Protein AF-A0A6N7PNE2-F1 (afdb_monomer)

Nearest PDB structures (foldseek):
  6jcy-assembly1_F  TM=4.024E-01  e=6.265E-04  Mycobacterium tuberculosis H37Rv
  6in7-assembly1_B  TM=3.611E-01  e=4.671E-03  Pseudomonas aeruginosa PAO1
  4ons-assembly1_A  TM=1.764E-01  e=5.733E+00  Mus musculus

pLDDT: mean 84.72, std 13.23, range [42.88, 98.56]

InterPro domains:
  IPR013325 RNA polymerase sigma factor, region 2 [SSF88946] (22-104)

Radius of gyration: 33.91 Å; Cα contacts (8 Å, |Δi|>4): 165; chains: 1; bounding box: 64×36×83 Å

Mean predicted aligned error: 15.64 Å

Foldseek 3Di:
DAWDADPVGDFTFQQDDLVRLVVCLVVLLVLLVVLPDDNVCSVVLSVVLSVVLVVCNVVSNLGDHPVDGSVVSSSVSSSVSSNVSSVVVVVVVVVDPDPPDDVCVVVPDDDVVVVVVVVVLLVVCCVVPVLLSQLVVCVVVVDDLCRSQVVVVHDSVVSVVSPVVSVVSCVVVVNDDDDPDDPDDPPVRVVVVD

Organism: NCBI:txid889282

Solvent-accessible surface area (backbone atoms only — not comparable to full-atom values): 11178 Å² total; per-residue (Å²): 118,42,75,39,82,34,93,89,59,75,62,31,14,39,48,63,53,72,65,62,56,57,73,40,45,66,60,46,33,53,51,26,46,74,58,70,38,52,81,90,53,25,61,60,54,35,51,56,41,50,53,52,48,51,54,32,33,77,68,55,63,44,59,45,51,99,89,51,60,50,67,58,43,50,51,52,51,52,51,52,49,35,51,54,52,30,51,51,49,54,58,50,56,76,70,56,82,76,81,87,67,65,64,66,70,74,56,60,82,77,58,69,60,60,60,50,54,52,50,53,53,50,52,52,43,37,71,76,37,50,75,26,40,51,50,50,53,36,48,74,75,66,41,50,65,61,55,39,8,56,75,66,76,43,55,47,68,60,43,52,49,30,47,51,52,40,57,51,49,42,47,75,73,66,49,76,80,75,74,82,70,74,77,76,72,50,75,72,55,62,62,70,76,108

Secondary structure (DSSP, 8-state):
-EEE--TTSSS-EEE--HHHHHTTHHHHHHHHHHTT--GGGHHHHHHHHHHHHHHHHHTT--B--TTS-HHHHHHHHHHHHHHHHHHHHHHHHTT-----S-HHHHS----HHHHHHHHHHHHHHHHH-HHHHHHHHHHHTT--HHHHHHHTTS-HHHHHHHHHHHHHHHHHTTPPPPP-PPPPPPHHHHHHT-

Sequence (194 aa):
MMYRPHPDGGDPYVDVSAEEINARRAFIREAALRYGVRIGDAEDIVQDVMIAAYESARDCKIRGSARVPPEKTLEVFLRAVTWFRASNYRRRHRNRYEYTGDVDKLVGSIDPREAAEARDLLRAVARMRPKAANALLLALLGFTVVEAAKESGRNPSTHHRHVQELRRLLRTLGAEPAPKQAPRPGWKQRKRGR

Structure (mmCIF, N/CA/C/O backbone):
data_AF-A0A6N7PNE2-F1
#
_entry.id   AF-A0A6N7PNE2-F1
#
loop_
_atom_site.group_PDB
_atom_site.id
_atom_site.type_symbol
_atom_site.label_atom_id
_atom_site.label_alt_id
_atom_site.label_comp_id
_atom_site.label_asym_id
_atom_site.label_entity_id
_atom_site.label_seq_id
_atom_site.pdbx_PDB_ins_code
_atom_site.Cartn_x
_atom_site.Cartn_y
_atom_site.Cartn_z
_atom_site.occupancy
_atom_site.B_iso_or_equiv
_atom_site.auth_seq_id
_atom_site.auth_comp_id
_atom_site.auth_asym_id
_atom_site.auth_atom_id
_atom_site.pdbx_PDB_model_num
ATOM 1 N N . MET A 1 1 ? 9.958 3.045 -29.022 1.00 91.69 1 MET A N 1
ATOM 2 C CA . MET A 1 1 ? 10.876 3.271 -27.895 1.00 91.69 1 MET A CA 1
ATOM 3 C C . MET A 1 1 ? 12.224 3.721 -28.416 1.00 91.69 1 MET A C 1
ATOM 5 O O . MET A 1 1 ? 12.809 3.055 -29.265 1.00 91.69 1 MET A O 1
ATOM 9 N N . MET A 1 2 ? 12.721 4.845 -27.916 1.00 94.12 2 MET A N 1
ATOM 10 C CA . MET A 1 2 ? 14.016 5.407 -28.305 1.00 94.12 2 MET A CA 1
ATOM 11 C C . MET A 1 2 ? 14.592 6.246 -27.167 1.00 94.12 2 MET A C 1
ATOM 13 O O . MET A 1 2 ? 13.900 6.531 -26.194 1.00 94.12 2 MET A O 1
ATOM 17 N N . TYR A 1 3 ? 15.851 6.656 -27.282 1.00 95.81 3 TYR A N 1
ATOM 18 C CA . TYR A 1 3 ? 16.386 7.679 -26.391 1.00 95.81 3 TYR A CA 1
ATOM 19 C C . TYR A 1 3 ? 15.988 9.080 -26.853 1.00 95.81 3 TYR A C 1
ATOM 21 O O . TYR A 1 3 ? 16.017 9.377 -28.049 1.00 95.81 3 TYR A O 1
ATOM 29 N N . ARG A 1 4 ? 15.689 9.953 -25.891 1.00 93.75 4 ARG A N 1
ATOM 30 C CA . ARG A 1 4 ? 15.525 11.397 -26.083 1.00 93.75 4 ARG A CA 1
ATOM 31 C C . ARG A 1 4 ? 16.527 12.159 -25.207 1.00 93.75 4 ARG A C 1
ATOM 33 O O . ARG A 1 4 ? 16.847 11.695 -24.108 1.00 93.75 4 ARG A O 1
ATOM 40 N N . PRO A 1 5 ? 17.017 13.327 -25.657 1.00 93.19 5 PRO A N 1
ATOM 41 C CA . PRO A 1 5 ? 17.788 14.227 -24.803 1.00 93.19 5 PRO A CA 1
ATOM 42 C C . PRO A 1 5 ? 16.981 14.626 -23.562 1.00 93.19 5 PRO A C 1
ATOM 44 O O . PRO A 1 5 ? 15.796 14.933 -23.677 1.00 93.19 5 PRO A O 1
ATOM 47 N N . HIS A 1 6 ? 17.610 14.626 -22.387 1.00 92.56 6 HIS A N 1
ATOM 48 C CA . HIS A 1 6 ? 16.956 15.039 -21.145 1.00 92.56 6 HIS A CA 1
ATOM 49 C C . HIS A 1 6 ? 16.745 16.566 -21.121 1.00 92.56 6 HIS A C 1
ATOM 51 O O . HIS A 1 6 ? 17.672 17.295 -21.483 1.00 92.56 6 HIS A O 1
ATOM 57 N N . PRO A 1 7 ? 15.570 17.067 -20.690 1.00 89.75 7 PRO A N 1
ATOM 58 C CA . PRO A 1 7 ? 15.247 18.500 -20.717 1.00 89.75 7 PRO A CA 1
ATOM 59 C C . PRO A 1 7 ? 16.198 19.359 -19.870 1.00 89.75 7 PRO A C 1
ATOM 61 O O . PRO A 1 7 ? 16.577 20.445 -20.292 1.00 89.75 7 PRO A O 1
ATOM 64 N N . ASP A 1 8 ? 16.649 18.840 -18.727 1.00 90.38 8 ASP A N 1
ATOM 65 C CA . ASP A 1 8 ? 17.584 19.541 -17.828 1.00 90.38 8 ASP A CA 1
ATOM 66 C C . ASP A 1 8 ? 19.073 19.334 -18.186 1.00 90.38 8 ASP A C 1
ATOM 68 O O . ASP A 1 8 ? 19.962 19.684 -17.410 1.00 90.38 8 ASP A O 1
ATOM 72 N N . GLY A 1 9 ? 19.367 18.712 -19.333 1.00 84.81 9 GLY A N 1
ATOM 73 C CA . GLY A 1 9 ? 20.701 18.200 -19.651 1.00 84.81 9 GLY A CA 1
ATOM 74 C C . GLY A 1 9 ? 21.055 16.913 -18.887 1.00 84.81 9 GLY A C 1
ATOM 75 O O . GLY A 1 9 ? 20.329 16.463 -17.999 1.00 84.81 9 GLY A O 1
ATOM 76 N N . GLY A 1 10 ? 22.171 16.282 -19.266 1.00 87.31 10 GLY A N 1
ATOM 77 C CA . GLY A 1 10 ? 22.633 15.009 -18.697 1.00 87.31 10 GLY A CA 1
ATOM 78 C C . GLY A 1 10 ? 22.293 13.780 -19.547 1.00 87.31 10 GLY A C 1
ATOM 79 O O . GLY A 1 10 ? 22.122 13.877 -20.763 1.00 87.31 10 GLY A O 1
ATOM 80 N N . ASP A 1 11 ? 22.248 12.616 -18.896 1.00 91.44 11 ASP A N 1
ATOM 81 C CA . ASP A 1 11 ? 22.002 11.325 -19.547 1.00 91.44 11 ASP A CA 1
ATOM 82 C C . ASP A 1 11 ? 20.633 11.282 -20.249 1.00 91.44 11 ASP A C 1
ATOM 84 O O . ASP A 1 11 ? 19.640 11.733 -19.668 1.00 91.44 11 ASP A O 1
ATOM 88 N N . PRO A 1 12 ? 20.538 10.718 -21.470 1.00 94.00 12 PRO A N 1
ATOM 89 C CA . PRO A 1 12 ? 19.273 10.623 -22.184 1.00 94.00 12 PRO A CA 1
ATOM 90 C C . PRO A 1 12 ? 18.275 9.738 -21.433 1.00 94.00 12 PRO A C 1
ATOM 92 O O . PRO A 1 12 ? 18.648 8.794 -20.728 1.00 94.00 12 PRO A O 1
ATOM 95 N N . TYR A 1 13 ? 16.988 10.000 -21.636 1.00 95.06 13 TYR A N 1
ATOM 96 C CA . TYR A 1 13 ? 15.917 9.179 -21.079 1.00 95.06 13 TYR A CA 1
ATOM 97 C C . TYR A 1 13 ? 15.279 8.297 -22.148 1.00 95.06 13 TYR A C 1
ATOM 99 O O . TYR A 1 13 ? 15.310 8.604 -23.343 1.00 95.06 13 TYR A O 1
ATOM 107 N N . VAL A 1 14 ? 14.715 7.178 -21.707 1.00 96.19 14 VAL A N 1
ATOM 108 C CA . VAL A 1 14 ? 13.937 6.279 -22.556 1.00 96.19 14 VAL A CA 1
ATOM 109 C C . VAL A 1 14 ? 12.543 6.873 -22.764 1.00 96.19 14 VAL A C 1
ATOM 111 O O . VAL A 1 14 ? 11.751 6.944 -21.827 1.00 96.19 14 VAL A O 1
ATOM 114 N N . ASP A 1 15 ? 12.248 7.267 -24.000 1.00 95.31 15 ASP A N 1
ATOM 115 C CA . ASP A 1 15 ? 10.910 7.629 -24.470 1.00 95.31 15 ASP A CA 1
ATOM 116 C C . ASP A 1 15 ? 10.169 6.343 -24.848 1.00 95.31 15 ASP A C 1
ATOM 118 O O . ASP A 1 15 ? 10.553 5.640 -25.795 1.00 95.31 15 ASP A O 1
ATOM 122 N N . VAL A 1 16 ? 9.177 5.993 -24.032 1.00 96.38 16 VAL A N 1
ATOM 123 C CA . VAL A 1 16 ? 8.442 4.726 -24.076 1.00 96.38 16 VAL A CA 1
A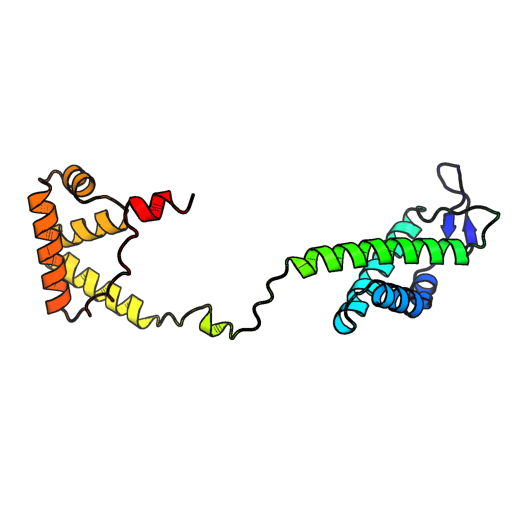TOM 124 C C . VAL A 1 16 ? 6.947 4.982 -23.910 1.00 96.38 16 VAL A C 1
ATOM 126 O O . VAL A 1 16 ? 6.534 5.734 -23.027 1.00 96.38 16 VAL A O 1
ATOM 129 N N . SER A 1 17 ? 6.131 4.337 -24.745 1.00 96.25 17 SER A N 1
ATOM 130 C CA . SER A 1 17 ? 4.671 4.447 -24.663 1.00 96.25 17 SER A CA 1
ATOM 131 C C . SER A 1 17 ? 4.057 3.508 -23.613 1.00 96.25 17 SER A C 1
ATOM 133 O O . SER A 1 17 ? 4.685 2.558 -23.134 1.00 96.25 17 SER A O 1
ATOM 135 N N . ALA A 1 18 ? 2.787 3.738 -23.272 1.00 94.81 18 ALA A N 1
ATOM 136 C CA . ALA A 1 18 ? 2.042 2.851 -22.380 1.00 94.81 18 ALA A CA 1
ATOM 137 C C . ALA A 1 18 ? 1.896 1.433 -22.967 1.00 94.81 18 ALA A C 1
ATOM 139 O O . ALA A 1 18 ? 2.011 0.447 -22.240 1.00 94.81 18 ALA A O 1
ATOM 140 N N . GLU A 1 19 ? 1.708 1.317 -24.282 1.00 97.00 19 GLU A N 1
ATOM 141 C CA . GLU A 1 19 ? 1.618 0.044 -25.004 1.00 97.00 19 GLU A CA 1
ATOM 142 C C . GLU A 1 19 ? 2.937 -0.727 -24.927 1.00 97.00 19 GLU A C 1
ATOM 144 O O . GLU A 1 19 ? 2.941 -1.938 -24.710 1.00 97.00 19 GLU A O 1
ATOM 149 N N . GLU A 1 20 ? 4.067 -0.028 -25.040 1.00 97.00 20 GLU A N 1
ATOM 150 C CA . GLU A 1 20 ? 5.392 -0.628 -24.912 1.00 97.00 20 GLU A CA 1
ATOM 151 C C . GLU A 1 20 ? 5.663 -1.106 -23.479 1.00 97.00 20 GLU A C 1
ATOM 153 O O . GLU A 1 20 ? 6.229 -2.184 -23.287 1.00 97.00 20 GLU A O 1
ATOM 158 N N . ILE A 1 21 ? 5.221 -0.371 -22.456 1.00 97.06 21 ILE A N 1
ATOM 159 C CA . ILE A 1 21 ? 5.273 -0.849 -21.065 1.00 97.06 21 ILE A CA 1
ATOM 160 C C . ILE A 1 21 ? 4.376 -2.085 -20.898 1.00 97.06 21 ILE A C 1
ATOM 162 O O . ILE A 1 21 ? 4.815 -3.097 -20.346 1.00 97.06 21 ILE A O 1
ATOM 166 N N . ASN A 1 22 ? 3.149 -2.046 -21.424 1.00 97.06 22 ASN A N 1
ATOM 167 C CA . ASN A 1 22 ? 2.192 -3.148 -21.332 1.00 97.06 22 ASN A CA 1
ATOM 168 C C . ASN A 1 22 ? 2.676 -4.416 -22.060 1.00 97.06 22 ASN A C 1
ATOM 170 O O . ASN A 1 22 ? 2.466 -5.525 -21.575 1.00 97.06 22 ASN A O 1
ATOM 174 N N . ALA A 1 23 ? 3.417 -4.286 -23.163 1.00 97.81 23 ALA A N 1
ATOM 175 C CA . ALA A 1 23 ? 4.045 -5.424 -23.842 1.00 97.81 23 ALA A CA 1
ATOM 176 C C . ALA A 1 23 ? 5.012 -6.212 -22.929 1.00 97.81 23 ALA A C 1
ATOM 178 O O . ALA A 1 23 ? 5.284 -7.387 -23.167 1.00 97.81 23 ALA A O 1
ATOM 179 N N . ARG A 1 24 ? 5.500 -5.595 -21.842 1.00 97.88 24 ARG A N 1
ATOM 180 C CA . ARG A 1 24 ? 6.410 -6.201 -20.853 1.00 97.88 24 ARG A CA 1
ATOM 181 C C . ARG A 1 24 ? 5.691 -6.731 -19.610 1.00 97.88 24 ARG A C 1
ATOM 183 O O . ARG A 1 24 ? 6.342 -7.164 -18.660 1.00 97.88 24 ARG A O 1
ATOM 190 N N . ARG A 1 25 ? 4.358 -6.794 -19.623 1.00 98.19 25 ARG A N 1
ATOM 191 C CA . ARG A 1 25 ? 3.530 -7.358 -18.544 1.00 98.19 25 ARG A CA 1
ATOM 192 C C . ARG A 1 25 ? 3.990 -8.752 -18.105 1.00 98.19 25 ARG A C 1
ATOM 194 O O . ARG A 1 25 ? 4.186 -8.989 -16.915 1.00 98.19 25 ARG A O 1
ATOM 201 N N . ALA A 1 26 ? 4.221 -9.659 -19.059 1.00 98.19 26 ALA A N 1
ATOM 202 C CA . ALA A 1 26 ? 4.676 -11.022 -18.769 1.00 98.19 26 ALA A CA 1
ATOM 203 C C . ALA A 1 26 ? 6.057 -11.046 -18.089 1.00 98.19 26 ALA A C 1
ATOM 205 O O . ALA A 1 26 ? 6.255 -11.784 -17.125 1.00 98.19 26 ALA A O 1
ATOM 206 N N . PHE A 1 27 ? 6.977 -10.183 -18.532 1.00 98.19 27 PHE A N 1
ATOM 207 C CA . PHE A 1 27 ? 8.304 -10.019 -17.933 1.00 98.19 27 PHE A CA 1
ATOM 208 C C . PHE A 1 27 ? 8.218 -9.534 -16.478 1.00 98.19 27 PHE A C 1
ATOM 210 O O . PHE A 1 27 ? 8.877 -10.089 -15.596 1.00 98.19 27 PHE A O 1
ATOM 217 N N . ILE A 1 28 ? 7.371 -8.533 -16.207 1.00 98.50 28 ILE A N 1
ATOM 218 C CA . ILE A 1 28 ? 7.140 -8.007 -14.853 1.00 98.50 28 ILE A CA 1
ATOM 2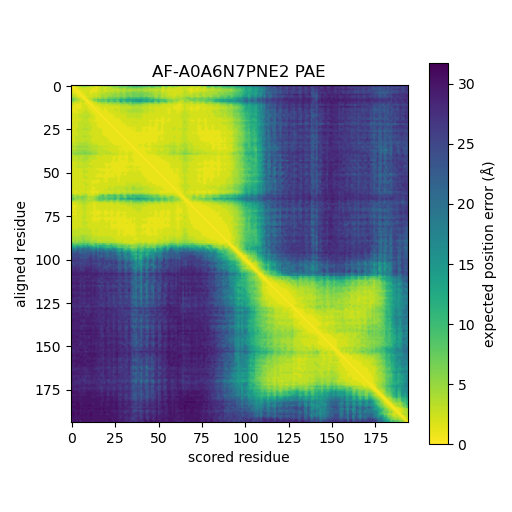19 C C . ILE A 1 28 ? 6.549 -9.099 -13.957 1.00 98.50 28 ILE A C 1
ATOM 221 O O . ILE A 1 28 ? 7.033 -9.324 -12.847 1.00 98.50 28 ILE A O 1
ATOM 225 N N . ARG A 1 29 ? 5.539 -9.820 -14.456 1.00 98.44 29 ARG A N 1
ATOM 226 C CA . ARG A 1 29 ? 4.876 -10.908 -13.732 1.00 98.44 29 ARG A CA 1
ATOM 227 C C . ARG A 1 29 ? 5.861 -12.007 -13.349 1.00 98.44 29 ARG A C 1
ATOM 229 O O . ARG A 1 29 ? 5.901 -12.433 -12.198 1.00 98.44 29 ARG A O 1
ATOM 236 N N . GLU A 1 30 ? 6.681 -12.450 -14.296 1.00 98.38 30 GLU A N 1
ATOM 237 C CA . GLU A 1 30 ? 7.691 -13.479 -14.053 1.00 98.38 30 GLU A CA 1
ATOM 238 C C . GLU A 1 30 ? 8.737 -13.015 -13.026 1.00 98.38 30 GLU A C 1
ATOM 240 O O . GLU A 1 30 ? 9.150 -13.788 -12.160 1.00 98.38 30 GLU A O 1
ATOM 245 N N . ALA A 1 31 ? 9.153 -11.746 -13.082 1.00 98.25 31 ALA A N 1
ATOM 246 C CA . ALA A 1 31 ? 10.050 -11.168 -12.087 1.00 98.25 31 ALA A CA 1
ATOM 247 C C . ALA A 1 31 ? 9.400 -11.112 -10.691 1.00 98.25 31 ALA A C 1
ATOM 249 O O . ALA A 1 31 ? 10.033 -11.498 -9.710 1.00 98.25 31 ALA A O 1
ATOM 250 N N . ALA A 1 32 ? 8.132 -10.705 -10.590 1.00 97.94 32 ALA A N 1
ATOM 251 C CA . ALA A 1 32 ? 7.393 -10.661 -9.328 1.00 97.94 32 ALA A CA 1
ATOM 252 C C . ALA A 1 32 ? 7.295 -12.048 -8.670 1.00 97.94 32 ALA A C 1
ATOM 254 O O . ALA A 1 32 ? 7.599 -12.192 -7.482 1.00 97.94 32 ALA A O 1
ATOM 255 N N . LEU A 1 33 ? 6.956 -13.078 -9.453 1.00 97.94 33 LEU A N 1
ATOM 256 C CA . LEU A 1 33 ? 6.917 -14.469 -8.988 1.00 97.94 33 LEU A CA 1
ATOM 257 C C . LEU A 1 33 ? 8.296 -14.943 -8.513 1.00 97.94 33 LEU A C 1
ATOM 259 O O . LEU A 1 33 ? 8.414 -15.503 -7.423 1.00 97.94 33 LEU A O 1
ATOM 263 N N . ARG A 1 34 ? 9.360 -14.649 -9.274 1.00 97.75 34 ARG A N 1
ATOM 264 C CA . ARG A 1 34 ? 10.746 -14.955 -8.872 1.00 97.75 34 ARG A CA 1
ATOM 265 C C . ARG A 1 34 ? 11.160 -14.253 -7.581 1.00 97.75 34 ARG A C 1
ATOM 267 O O . ARG A 1 34 ? 11.961 -14.787 -6.820 1.00 97.75 34 ARG A O 1
ATOM 274 N N . TYR A 1 35 ? 10.598 -13.082 -7.300 1.00 96.75 35 TYR A N 1
ATOM 275 C CA . TYR A 1 35 ? 10.803 -12.364 -6.045 1.00 96.75 35 TYR A CA 1
ATOM 276 C C . TYR A 1 35 ? 9.852 -12.809 -4.922 1.00 96.75 35 TYR A C 1
ATOM 278 O O . TYR A 1 35 ? 9.809 -12.169 -3.873 1.00 96.75 35 TYR A O 1
ATOM 286 N N . GLY A 1 36 ? 9.124 -13.915 -5.071 1.00 94.38 36 GLY A N 1
ATOM 287 C CA . GLY A 1 36 ? 8.339 -14.509 -3.986 1.00 94.38 36 GLY A CA 1
ATOM 288 C C . GLY A 1 36 ? 7.009 -13.808 -3.707 1.00 94.38 36 GLY A C 1
ATOM 289 O O . GLY A 1 36 ? 6.518 -13.858 -2.579 1.00 94.38 36 GLY A O 1
ATOM 290 N N . VAL A 1 37 ? 6.436 -13.136 -4.707 1.00 95.38 37 VAL A N 1
ATOM 291 C CA . VAL A 1 37 ? 5.026 -12.721 -4.685 1.00 95.38 37 VAL A CA 1
ATOM 292 C C . VAL A 1 37 ? 4.151 -13.954 -4.936 1.00 95.38 37 VAL A C 1
ATOM 294 O O . VAL A 1 37 ? 4.491 -14.794 -5.771 1.00 95.38 37 VAL A O 1
ATOM 297 N N . ARG A 1 38 ? 3.033 -14.092 -4.212 1.00 93.50 38 ARG A N 1
ATOM 298 C CA . ARG A 1 38 ? 2.082 -15.194 -4.435 1.00 93.50 38 ARG A CA 1
ATOM 299 C C . ARG A 1 38 ? 1.432 -15.070 -5.811 1.00 93.50 38 ARG A C 1
ATOM 301 O O . ARG A 1 38 ? 1.178 -13.968 -6.279 1.00 93.50 38 ARG A O 1
ATOM 308 N N . ILE A 1 39 ? 1.095 -16.205 -6.428 1.00 94.31 39 ILE A N 1
ATOM 309 C CA . ILE A 1 39 ? 0.492 -16.235 -7.773 1.00 94.31 39 ILE A CA 1
ATOM 310 C C . ILE A 1 39 ? -0.791 -15.393 -7.845 1.00 94.31 39 ILE A C 1
ATOM 312 O O . ILE A 1 39 ? -0.966 -14.668 -8.820 1.00 94.31 39 ILE A O 1
ATOM 316 N N . GLY A 1 40 ? -1.643 -15.453 -6.814 1.00 92.44 40 GLY A N 1
ATOM 317 C CA . GLY A 1 40 ? -2.887 -14.674 -6.748 1.00 92.44 40 GLY A CA 1
ATOM 318 C C . GLY A 1 40 ? -2.680 -13.159 -6.655 1.00 92.44 40 GLY A C 1
ATOM 319 O O . GLY A 1 40 ? -3.513 -12.414 -7.148 1.00 92.44 40 GLY A O 1
ATOM 320 N N . ASP A 1 41 ? -1.540 -12.716 -6.119 1.00 94.44 41 ASP A N 1
ATOM 321 C CA . ASP A 1 41 ? -1.228 -11.295 -5.905 1.00 94.44 41 ASP A CA 1
ATOM 322 C C . ASP A 1 41 ? -0.282 -10.735 -6.986 1.00 94.44 41 ASP A C 1
ATOM 324 O O . ASP A 1 41 ? 0.110 -9.568 -6.959 1.00 94.44 41 ASP A O 1
ATOM 328 N N . ALA A 1 42 ? 0.161 -11.575 -7.928 1.00 96.00 42 ALA A N 1
ATOM 329 C CA . ALA A 1 42 ? 1.165 -11.193 -8.918 1.00 96.00 42 ALA A CA 1
ATOM 330 C C . ALA A 1 42 ? 0.653 -10.109 -9.875 1.00 96.00 42 ALA A C 1
ATOM 332 O O . ALA A 1 42 ? 1.435 -9.266 -10.311 1.00 96.00 42 ALA A O 1
ATOM 333 N N . GLU A 1 43 ? -0.643 -10.117 -10.186 1.00 97.25 43 GLU A N 1
ATOM 334 C CA . GLU A 1 43 ? -1.252 -9.141 -11.093 1.00 97.25 43 GLU A CA 1
ATOM 335 C C . GLU A 1 43 ? -1.356 -7.741 -10.480 1.00 97.25 43 GLU A C 1
ATOM 337 O O . GLU A 1 43 ? -1.121 -6.758 -11.182 1.00 97.25 43 GLU A O 1
ATOM 342 N N . ASP A 1 44 ? -1.564 -7.644 -9.166 1.00 96.56 44 ASP A N 1
ATOM 343 C CA . ASP A 1 44 ? -1.542 -6.364 -8.449 1.00 96.56 44 ASP A CA 1
ATOM 344 C C . ASP A 1 44 ? -0.147 -5.730 -8.516 1.00 96.56 44 ASP A C 1
ATOM 346 O O . ASP A 1 44 ? 0.007 -4.542 -8.800 1.00 96.56 44 ASP A O 1
ATOM 350 N N . ILE A 1 45 ? 0.902 -6.540 -8.327 1.00 97.56 45 ILE A N 1
ATOM 351 C CA . ILE A 1 45 ? 2.288 -6.073 -8.458 1.00 97.56 45 ILE A CA 1
ATOM 352 C C . ILE A 1 45 ? 2.591 -5.640 -9.891 1.00 97.56 45 ILE A C 1
ATOM 354 O O . ILE A 1 45 ? 3.271 -4.634 -10.090 1.00 97.56 45 ILE A O 1
ATOM 358 N N . VAL A 1 46 ? 2.095 -6.374 -10.889 1.00 98.19 46 VAL A N 1
ATOM 359 C CA . VAL A 1 46 ? 2.245 -5.997 -12.299 1.00 98.19 46 VAL A CA 1
ATOM 360 C C . VAL A 1 46 ? 1.621 -4.629 -12.554 1.00 98.19 46 VAL A C 1
ATOM 362 O O . VAL A 1 46 ? 2.288 -3.760 -13.116 1.00 98.19 46 VAL A O 1
ATOM 365 N N . GLN A 1 47 ? 0.387 -4.410 -12.101 1.00 97.62 47 GLN A N 1
ATOM 366 C CA . GLN A 1 47 ? -0.304 -3.132 -12.252 1.00 97.62 47 GLN A CA 1
ATOM 367 C C . GLN A 1 47 ? 0.457 -1.982 -11.576 1.00 97.62 47 GLN A C 1
ATOM 369 O O . GLN A 1 47 ? 0.733 -0.972 -12.226 1.00 97.62 47 GLN A O 1
ATOM 374 N N . ASP A 1 48 ? 0.881 -2.161 -10.323 1.00 97.69 48 ASP A N 1
ATOM 375 C CA . ASP A 1 48 ? 1.669 -1.179 -9.566 1.00 97.69 48 ASP A CA 1
ATOM 376 C C . ASP A 1 48 ? 2.973 -0.786 -10.278 1.00 97.69 48 ASP A C 1
ATOM 378 O O . ASP A 1 48 ? 3.367 0.385 -10.298 1.00 97.69 48 ASP A O 1
ATOM 382 N N . VAL A 1 49 ? 3.678 -1.770 -10.844 1.00 98.31 49 VAL A N 1
ATOM 383 C CA . VAL A 1 49 ? 4.936 -1.542 -11.566 1.00 98.31 49 VAL A CA 1
ATOM 384 C C . VAL A 1 49 ? 4.681 -0.796 -12.873 1.00 98.31 49 VAL A C 1
ATOM 386 O O . VAL A 1 49 ? 5.428 0.132 -13.176 1.00 98.31 49 VAL A O 1
ATOM 389 N N . MET A 1 50 ? 3.645 -1.165 -13.632 1.00 98.19 50 MET A N 1
ATOM 390 C CA . MET A 1 50 ? 3.298 -0.478 -14.881 1.00 98.19 50 MET A CA 1
ATOM 391 C C . MET A 1 50 ? 2.933 0.990 -14.638 1.00 98.19 50 MET A C 1
ATOM 393 O O . MET A 1 50 ? 3.420 1.853 -15.364 1.00 98.19 50 MET A O 1
ATOM 397 N N . ILE A 1 51 ? 2.148 1.283 -13.593 1.00 97.69 51 ILE A N 1
ATOM 398 C CA . ILE A 1 51 ? 1.802 2.660 -13.202 1.00 97.69 51 ILE A CA 1
ATOM 399 C C . ILE A 1 51 ? 3.072 3.446 -12.868 1.00 97.69 51 ILE A C 1
ATOM 401 O O . ILE A 1 51 ? 3.319 4.501 -13.450 1.00 97.69 51 ILE A O 1
ATOM 405 N N . ALA A 1 52 ? 3.929 2.896 -12.003 1.00 97.88 52 ALA A N 1
ATOM 406 C CA . ALA A 1 52 ? 5.173 3.557 -11.617 1.00 97.88 52 ALA A CA 1
ATOM 407 C C . ALA A 1 52 ? 6.121 3.778 -12.809 1.00 97.88 52 ALA A C 1
ATOM 409 O O . ALA A 1 52 ? 6.828 4.787 -12.863 1.00 97.88 52 ALA A O 1
ATOM 410 N N . ALA A 1 53 ? 6.150 2.846 -13.764 1.00 97.62 53 ALA A N 1
ATOM 411 C CA . ALA A 1 53 ? 6.935 2.979 -14.984 1.00 97.62 53 ALA A CA 1
ATOM 412 C C . ALA A 1 53 ? 6.394 4.076 -15.897 1.00 97.62 53 ALA A C 1
ATOM 414 O O . ALA A 1 53 ? 7.180 4.879 -16.391 1.00 97.62 53 ALA A O 1
ATOM 415 N N . TYR A 1 54 ? 5.075 4.153 -16.071 1.00 97.25 54 TYR A N 1
ATOM 416 C CA . TYR A 1 54 ? 4.441 5.194 -16.872 1.00 97.25 54 TYR A CA 1
ATOM 417 C C . TYR A 1 54 ? 4.677 6.593 -16.285 1.00 97.25 54 TYR A C 1
ATOM 419 O O . TYR A 1 54 ? 5.100 7.499 -17.000 1.00 97.25 54 TYR A O 1
ATOM 427 N N . GLU A 1 55 ? 4.495 6.759 -14.972 1.00 97.56 55 GLU A N 1
ATOM 428 C CA . GLU A 1 55 ? 4.789 8.019 -14.274 1.00 97.56 55 GLU A CA 1
ATOM 429 C C . GLU A 1 55 ? 6.270 8.403 -14.397 1.00 97.56 55 GLU A C 1
ATOM 431 O O . GLU A 1 55 ? 6.606 9.547 -14.694 1.00 97.56 55 GLU A O 1
ATOM 436 N N . SER A 1 56 ? 7.173 7.431 -14.243 1.00 97.25 56 SER A N 1
ATOM 437 C CA . SER A 1 56 ? 8.614 7.675 -14.367 1.00 97.25 56 SER A CA 1
ATOM 438 C C . SER A 1 56 ? 9.033 8.020 -15.796 1.00 97.25 56 SER A C 1
ATOM 440 O O . SER A 1 56 ? 9.924 8.846 -15.980 1.00 97.25 56 SER A O 1
ATOM 442 N N . ALA A 1 57 ? 8.412 7.407 -16.806 1.00 95.25 57 ALA A N 1
ATOM 443 C CA . ALA A 1 57 ? 8.649 7.731 -18.209 1.00 95.25 57 ALA A CA 1
ATOM 444 C C . ALA A 1 57 ? 8.182 9.157 -18.526 1.00 95.25 57 ALA A C 1
ATOM 446 O O . ALA A 1 57 ? 8.945 9.938 -19.093 1.00 95.25 57 ALA A O 1
ATOM 447 N N . ARG A 1 58 ? 6.973 9.525 -18.077 1.00 95.06 58 ARG A N 1
ATOM 448 C CA . ARG A 1 58 ? 6.412 10.875 -18.235 1.00 95.06 58 ARG A CA 1
ATOM 449 C C . ARG A 1 58 ? 7.298 11.954 -17.604 1.00 95.06 58 ARG A C 1
ATOM 451 O O . ARG A 1 58 ? 7.441 13.032 -18.171 1.00 95.06 58 ARG A O 1
ATOM 458 N N . ASP A 1 59 ? 7.927 11.640 -16.476 1.00 95.31 59 ASP A N 1
ATOM 459 C CA . ASP A 1 59 ? 8.841 12.540 -15.765 1.00 95.31 59 ASP A CA 1
ATOM 460 C C . ASP A 1 59 ? 10.303 12.459 -16.256 1.00 95.31 59 ASP A C 1
ATOM 462 O O . ASP A 1 59 ? 11.200 12.983 -15.595 1.00 95.31 59 ASP A O 1
ATOM 466 N N . CYS A 1 60 ? 10.587 11.779 -17.375 1.00 95.31 60 CYS A N 1
ATOM 467 C CA . CYS A 1 60 ? 11.944 11.601 -17.922 1.00 95.31 60 CYS A CA 1
ATOM 468 C C . CYS A 1 60 ? 12.938 10.904 -16.958 1.00 95.31 60 CYS A C 1
ATOM 470 O O . CYS A 1 60 ? 14.156 11.062 -17.067 1.00 95.31 60 CYS A O 1
ATOM 472 N N . LYS A 1 61 ? 12.444 10.100 -16.004 1.00 95.19 61 LYS A N 1
ATOM 473 C CA . LYS A 1 61 ? 13.246 9.471 -14.933 1.00 95.19 61 LYS A CA 1
ATOM 474 C C . LYS A 1 61 ? 13.886 8.137 -15.324 1.00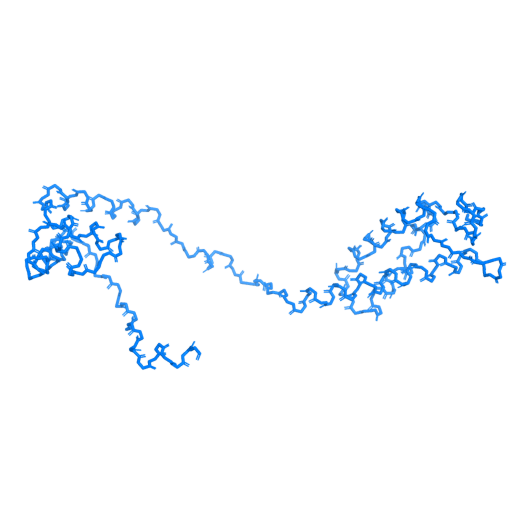 95.19 61 LYS A C 1
ATOM 476 O O . LYS A 1 61 ? 14.770 7.660 -14.613 1.00 95.19 61 LYS A O 1
ATOM 481 N N . ILE A 1 62 ? 13.481 7.527 -16.438 1.00 95.69 62 ILE A N 1
ATOM 482 C CA . ILE A 1 62 ? 14.089 6.284 -16.942 1.00 95.69 62 ILE A CA 1
ATOM 483 C C . ILE A 1 62 ? 15.353 6.641 -17.731 1.00 95.69 62 ILE A C 1
ATOM 485 O O . ILE A 1 62 ? 15.353 6.683 -18.960 1.00 95.69 62 ILE A O 1
ATOM 489 N N . ARG A 1 63 ? 16.426 6.959 -17.004 1.00 93.19 63 ARG A N 1
ATOM 490 C CA . ARG A 1 63 ? 17.710 7.376 -17.581 1.00 93.19 63 ARG A CA 1
ATOM 491 C C . ARG A 1 63 ? 18.499 6.180 -18.096 1.00 93.19 63 ARG A C 1
ATOM 493 O O . ARG A 1 63 ? 18.535 5.130 -17.456 1.00 93.19 63 ARG A O 1
ATOM 500 N N . GLY A 1 64 ? 19.144 6.351 -19.241 1.00 89.50 64 GLY A N 1
ATOM 501 C CA . GLY A 1 64 ? 20.029 5.354 -19.829 1.00 89.50 64 GLY A CA 1
ATOM 502 C C . GLY A 1 64 ? 21.328 5.965 -20.321 1.00 89.50 64 GLY A C 1
ATOM 503 O O . GLY A 1 64 ? 21.653 7.109 -20.038 1.00 89.50 64 GLY A O 1
ATOM 504 N N . SER A 1 65 ? 22.082 5.185 -21.086 1.00 85.38 65 SER A N 1
ATOM 505 C CA . SER A 1 65 ? 23.300 5.662 -21.736 1.00 85.38 65 SER A CA 1
ATOM 506 C C . SER A 1 65 ? 23.290 5.243 -23.197 1.00 85.38 65 SER A C 1
ATOM 508 O O . SER A 1 65 ? 22.724 4.205 -23.543 1.00 85.38 65 SER A O 1
ATOM 510 N N . ALA A 1 66 ? 23.980 5.999 -24.054 1.00 76.62 66 ALA A N 1
ATOM 511 C CA . ALA A 1 66 ? 24.088 5.688 -25.483 1.00 76.62 66 ALA A CA 1
ATOM 512 C C . ALA A 1 66 ? 24.726 4.311 -25.774 1.00 76.62 66 ALA A C 1
ATOM 514 O O . ALA A 1 66 ? 24.642 3.815 -26.892 1.00 76.62 66 ALA A O 1
ATOM 515 N N . ARG A 1 67 ? 25.358 3.682 -24.774 1.00 87.75 67 ARG A N 1
ATOM 516 C CA . ARG A 1 67 ? 26.010 2.369 -24.887 1.00 87.75 67 ARG A CA 1
ATOM 517 C C . ARG A 1 67 ? 25.065 1.192 -24.634 1.00 87.75 67 ARG A C 1
ATOM 519 O O . ARG A 1 67 ? 25.440 0.057 -24.906 1.00 87.75 67 ARG A O 1
ATOM 526 N N . VAL A 1 68 ? 23.871 1.438 -24.092 1.00 92.69 68 VAL A N 1
ATOM 527 C CA . VAL A 1 68 ? 22.908 0.393 -23.719 1.00 92.69 68 VAL A CA 1
ATOM 528 C C . VAL A 1 68 ? 21.622 0.596 -24.510 1.00 92.69 68 VAL A C 1
ATOM 530 O O . VAL A 1 68 ? 21.076 1.694 -24.450 1.00 92.69 68 VAL A O 1
ATOM 533 N N . PRO A 1 69 ? 21.086 -0.418 -25.211 1.00 95.25 69 PRO A N 1
ATOM 534 C CA . PRO A 1 69 ? 19.820 -0.279 -25.927 1.00 95.25 69 PRO A CA 1
ATOM 535 C C . PRO A 1 69 ? 18.681 0.212 -25.009 1.00 95.25 69 PRO A C 1
ATOM 537 O O . PRO A 1 69 ? 18.581 -0.281 -23.881 1.00 95.25 69 PRO A O 1
ATOM 540 N N . PRO A 1 70 ? 17.793 1.120 -25.470 1.00 95.12 70 PRO A N 1
ATOM 541 C CA . PRO A 1 70 ? 16.677 1.648 -24.670 1.00 95.12 70 PRO A CA 1
ATOM 542 C C . PRO A 1 70 ? 15.813 0.557 -24.031 1.00 95.12 70 PRO A C 1
ATOM 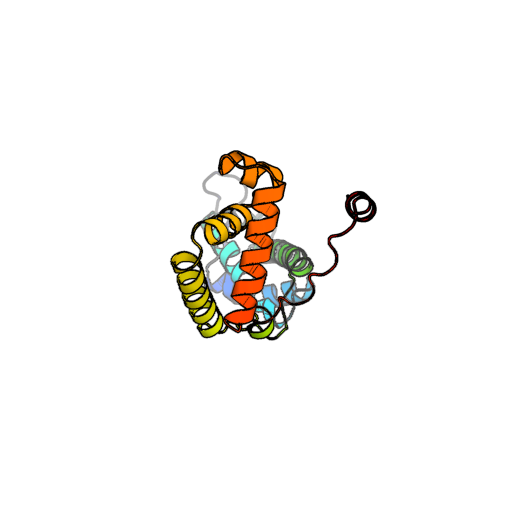544 O O . PRO A 1 70 ? 15.417 0.662 -22.872 1.00 95.12 70 PRO A O 1
ATOM 547 N N . GLU A 1 71 ? 15.590 -0.533 -24.766 1.00 96.06 71 GLU A N 1
ATOM 548 C CA . GLU A 1 71 ? 14.854 -1.698 -24.282 1.00 96.06 71 GLU A CA 1
ATOM 549 C C . GLU A 1 71 ? 15.489 -2.325 -23.051 1.00 96.06 71 GLU A C 1
ATOM 551 O O . GLU A 1 71 ? 14.800 -2.630 -22.078 1.00 96.06 71 GLU A O 1
ATOM 556 N N . LYS A 1 72 ? 16.816 -2.463 -23.059 1.00 96.25 72 LYS A N 1
ATOM 557 C CA . LYS A 1 72 ? 17.520 -3.061 -21.935 1.00 96.25 72 LYS A CA 1
ATOM 558 C C . LYS A 1 72 ? 17.477 -2.162 -20.709 1.00 96.25 72 LYS A C 1
ATOM 560 O O . LYS A 1 72 ? 17.306 -2.657 -19.597 1.00 96.25 72 LYS A O 1
ATOM 565 N N . THR A 1 73 ? 17.581 -0.854 -20.912 1.00 96.94 73 THR A N 1
ATOM 566 C CA . THR A 1 73 ? 17.421 0.141 -19.848 1.00 96.94 73 THR A CA 1
ATOM 567 C C . THR A 1 73 ? 16.031 0.057 -19.222 1.00 96.94 73 THR A C 1
ATOM 569 O O . THR A 1 73 ? 15.918 -0.008 -17.996 1.00 96.94 73 THR A O 1
ATOM 572 N N . LEU A 1 74 ? 14.979 -0.034 -20.041 1.00 97.06 74 LEU A N 1
ATOM 573 C CA . LEU A 1 74 ? 13.613 -0.216 -19.557 1.00 97.06 74 LEU A CA 1
ATOM 574 C C . LEU A 1 74 ? 13.455 -1.526 -18.775 1.00 97.06 74 LEU A C 1
ATOM 576 O O . LEU A 1 74 ? 12.911 -1.512 -17.676 1.00 97.06 74 LEU A O 1
ATOM 580 N N . GLU A 1 75 ? 13.957 -2.653 -19.285 1.00 97.44 75 GLU A N 1
ATOM 581 C CA . GLU A 1 75 ? 13.901 -3.937 -18.572 1.00 97.44 75 GLU A CA 1
ATOM 582 C C . GLU A 1 75 ? 14.590 -3.883 -17.204 1.00 97.44 75 GLU A C 1
ATOM 584 O O . GLU A 1 75 ? 14.067 -4.416 -16.221 1.00 97.44 75 GLU A O 1
ATOM 589 N N . VAL A 1 76 ? 15.766 -3.252 -17.129 1.00 96.69 76 VAL A N 1
ATOM 590 C CA . VAL A 1 76 ? 16.513 -3.078 -15.876 1.00 96.69 76 VAL A CA 1
ATOM 591 C C . VAL A 1 76 ? 15.712 -2.224 -14.899 1.00 96.69 76 VAL A C 1
ATOM 593 O O . VAL A 1 76 ? 15.564 -2.608 -13.736 1.00 96.69 76 VAL A O 1
ATOM 596 N N . PHE A 1 77 ? 15.144 -1.115 -15.373 1.00 97.75 77 PHE A N 1
ATOM 597 C CA . PHE A 1 77 ? 14.281 -0.252 -14.575 1.00 97.75 77 PHE A CA 1
ATOM 598 C C . PHE A 1 77 ? 13.057 -1.014 -14.046 1.00 97.75 77 PHE A C 1
ATOM 600 O O . PHE A 1 77 ? 12.824 -1.050 -12.837 1.00 97.75 77 PHE A O 1
ATOM 607 N N . LEU A 1 78 ? 12.317 -1.703 -14.922 1.00 98.25 78 LEU A N 1
ATOM 608 C CA . LEU A 1 78 ? 11.143 -2.497 -14.553 1.00 98.25 78 LEU A CA 1
ATOM 609 C C . LEU A 1 78 ? 11.498 -3.575 -13.530 1.00 98.25 78 LEU A C 1
ATOM 611 O O . LEU A 1 78 ? 10.776 -3.763 -12.551 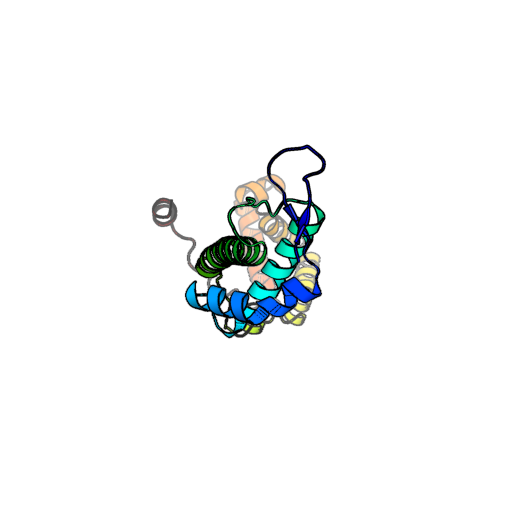1.00 98.25 78 LEU A O 1
ATOM 615 N N . ARG A 1 79 ? 12.635 -4.255 -13.705 1.00 98.19 79 ARG A N 1
ATOM 616 C CA . ARG A 1 79 ? 13.115 -5.266 -12.760 1.00 98.19 79 ARG A CA 1
ATOM 617 C C . ARG A 1 79 ? 13.435 -4.658 -11.392 1.00 98.19 79 ARG A C 1
ATOM 619 O O . ARG A 1 79 ? 13.051 -5.240 -10.378 1.00 98.19 79 ARG A O 1
ATOM 626 N N . ALA A 1 80 ? 14.070 -3.486 -11.355 1.00 97.94 80 ALA A N 1
ATOM 627 C CA . ALA A 1 80 ? 14.361 -2.772 -10.113 1.00 97.94 80 ALA A CA 1
ATOM 628 C C . ALA A 1 80 ? 13.073 -2.366 -9.380 1.00 97.94 80 ALA A C 1
ATOM 630 O O . ALA A 1 80 ? 12.905 -2.688 -8.203 1.00 97.94 80 ALA A O 1
ATOM 631 N N . VAL A 1 81 ? 12.122 -1.736 -10.079 1.00 98.12 81 VAL A N 1
ATOM 632 C CA . VAL A 1 81 ? 10.825 -1.350 -9.497 1.00 98.12 81 VAL A CA 1
ATOM 633 C C . VAL A 1 81 ? 10.065 -2.580 -9.001 1.00 98.12 81 VAL A C 1
ATOM 635 O O . VAL A 1 81 ? 9.564 -2.580 -7.876 1.00 98.12 81 VAL A O 1
ATOM 638 N N . THR A 1 82 ? 10.045 -3.663 -9.782 1.00 98.56 82 THR A N 1
ATOM 639 C CA . THR A 1 82 ? 9.411 -4.930 -9.383 1.00 98.56 82 THR A CA 1
ATOM 640 C C . THR A 1 82 ? 10.035 -5.485 -8.105 1.00 98.56 82 THR A C 1
ATOM 642 O O . THR A 1 82 ? 9.312 -5.894 -7.198 1.00 98.56 82 THR A O 1
ATOM 645 N N . TRP A 1 83 ? 11.364 -5.452 -7.975 1.00 98.31 83 TRP A N 1
ATOM 646 C CA . TRP A 1 83 ? 12.051 -5.873 -6.754 1.00 98.31 83 TRP A CA 1
ATOM 647 C C . TRP A 1 83 ? 11.655 -5.027 -5.534 1.00 98.31 83 TRP A C 1
ATOM 649 O O . TRP A 1 83 ? 11.380 -5.592 -4.469 1.00 98.31 83 TRP A O 1
ATOM 659 N N . PHE A 1 84 ? 11.566 -3.699 -5.674 1.00 97.44 84 PHE A N 1
ATOM 660 C CA . PHE A 1 84 ? 11.109 -2.813 -4.596 1.00 97.44 84 PHE A CA 1
ATOM 661 C C . PHE A 1 84 ? 9.663 -3.120 -4.181 1.00 97.44 84 PHE A C 1
ATOM 663 O O . PHE A 1 84 ? 9.375 -3.264 -2.988 1.00 97.44 84 PHE A O 1
ATOM 670 N N . ARG A 1 85 ? 8.753 -3.270 -5.153 1.00 96.69 85 ARG A N 1
ATOM 671 C CA . ARG A 1 85 ? 7.334 -3.583 -4.906 1.00 96.69 85 ARG A CA 1
ATOM 672 C C . ARG A 1 85 ? 7.170 -4.950 -4.247 1.00 96.69 85 ARG A C 1
ATOM 674 O O . ARG A 1 85 ? 6.534 -5.040 -3.199 1.00 96.69 85 ARG A O 1
ATOM 681 N N . ALA A 1 86 ? 7.835 -5.980 -4.767 1.00 96.50 86 ALA A N 1
ATOM 682 C CA . ALA A 1 86 ? 7.836 -7.319 -4.183 1.00 96.50 86 ALA A CA 1
ATOM 683 C C . ALA A 1 86 ? 8.425 -7.333 -2.762 1.00 96.50 86 ALA A C 1
ATOM 685 O O . ALA A 1 86 ? 7.895 -7.988 -1.866 1.00 96.50 86 ALA A O 1
ATOM 686 N N . SER A 1 87 ? 9.493 -6.574 -2.509 1.00 94.88 87 SER A N 1
ATOM 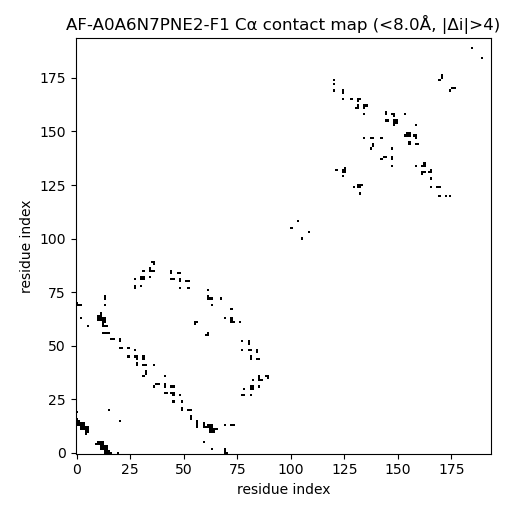687 C CA . SER A 1 87 ? 10.090 -6.477 -1.170 1.00 94.88 87 SER A CA 1
ATOM 688 C C . SER A 1 87 ? 9.143 -5.818 -0.165 1.00 94.88 87 SER A C 1
ATOM 690 O O . SER A 1 87 ? 8.998 -6.311 0.957 1.00 94.88 87 SER A O 1
ATOM 692 N N . ASN A 1 88 ? 8.431 -4.766 -0.576 1.00 93.31 88 ASN A N 1
ATOM 693 C CA . ASN A 1 88 ? 7.391 -4.139 0.238 1.00 93.31 88 ASN A CA 1
ATOM 694 C C . ASN A 1 88 ? 6.198 -5.068 0.480 1.00 93.31 88 ASN A C 1
ATOM 696 O O . ASN A 1 88 ? 5.717 -5.147 1.612 1.00 93.31 88 ASN A O 1
ATOM 700 N N . TYR A 1 89 ? 5.761 -5.797 -0.548 1.00 92.12 89 TYR A N 1
ATOM 701 C CA . TYR A 1 89 ? 4.740 -6.834 -0.433 1.00 92.12 89 TYR A CA 1
ATOM 702 C C . TYR A 1 89 ? 5.132 -7.858 0.636 1.00 92.12 89 TYR A C 1
ATOM 704 O O . TYR A 1 89 ? 4.406 -8.020 1.614 1.00 92.12 89 TYR A O 1
ATOM 712 N N . ARG A 1 90 ? 6.333 -8.450 0.547 1.00 89.56 90 ARG A N 1
ATOM 713 C CA . ARG A 1 90 ? 6.817 -9.426 1.539 1.00 89.56 90 ARG A CA 1
ATOM 714 C C . ARG A 1 90 ? 6.886 -8.830 2.946 1.00 89.56 90 ARG A C 1
ATOM 716 O O . ARG A 1 90 ? 6.519 -9.501 3.908 1.00 89.56 90 ARG A O 1
ATOM 723 N N . ARG A 1 91 ? 7.327 -7.572 3.090 1.00 87.81 91 ARG A N 1
ATOM 724 C CA . ARG A 1 91 ? 7.393 -6.887 4.394 1.00 87.81 91 ARG A CA 1
ATOM 725 C C . ARG A 1 91 ? 6.009 -6.705 5.014 1.00 87.81 91 ARG A C 1
ATOM 727 O O . ARG A 1 91 ? 5.839 -6.965 6.199 1.00 87.81 91 ARG A O 1
ATOM 734 N N . ARG A 1 92 ? 5.029 -6.251 4.230 1.00 83.69 92 ARG A N 1
ATOM 735 C CA . ARG A 1 92 ? 3.655 -6.025 4.704 1.00 83.69 92 ARG A CA 1
ATOM 736 C C . ARG A 1 92 ? 2.931 -7.337 4.972 1.00 83.69 92 ARG A C 1
ATOM 738 O O . ARG A 1 92 ? 2.254 -7.449 5.985 1.00 83.69 92 ARG A O 1
ATOM 745 N N . HIS A 1 93 ? 3.130 -8.332 4.114 1.00 77.31 93 HIS A N 1
ATOM 746 C CA . HIS A 1 93 ? 2.500 -9.639 4.247 1.00 77.31 93 HIS A CA 1
ATOM 747 C C . HIS A 1 93 ? 2.976 -10.396 5.496 1.00 77.31 93 HIS A C 1
ATOM 749 O O . HIS A 1 93 ? 2.192 -11.114 6.107 1.00 77.31 93 HIS A O 1
ATOM 755 N N . ARG A 1 94 ? 4.227 -10.196 5.939 1.00 67.62 94 ARG A N 1
ATOM 756 C CA . ARG A 1 94 ? 4.710 -10.725 7.232 1.00 67.62 94 ARG A CA 1
ATOM 757 C C . ARG A 1 94 ? 3.933 -10.195 8.439 1.00 67.62 94 ARG A C 1
ATOM 759 O O . ARG A 1 94 ? 3.856 -10.883 9.446 1.00 67.62 94 ARG A O 1
ATOM 766 N N . ASN A 1 95 ? 3.367 -8.996 8.331 1.00 64.62 95 ASN A N 1
ATOM 767 C CA . ASN A 1 95 ? 2.653 -8.328 9.418 1.00 64.62 95 ASN A CA 1
ATOM 768 C C . ASN A 1 95 ? 1.131 -8.369 9.231 1.00 64.62 95 ASN A C 1
ATOM 770 O O . ASN A 1 95 ? 0.400 -7.741 9.997 1.00 64.62 95 ASN A O 1
ATOM 774 N N . ARG A 1 96 ? 0.646 -9.055 8.191 1.00 64.19 96 ARG A N 1
ATOM 775 C CA . ARG A 1 96 ? -0.776 -9.128 7.888 1.00 64.19 96 ARG A CA 1
ATOM 776 C C . ARG A 1 96 ? -1.375 -10.297 8.667 1.00 64.19 96 ARG A C 1
ATOM 778 O O . ARG A 1 96 ? -1.189 -11.454 8.307 1.00 64.19 96 ARG A O 1
ATOM 785 N N . TYR A 1 97 ? -2.081 -9.978 9.746 1.00 62.34 97 TYR A N 1
ATOM 786 C CA . TYR A 1 97 ? -2.995 -10.914 10.392 1.00 62.34 97 TYR A CA 1
ATOM 787 C C . TYR A 1 97 ? -4.289 -10.923 9.579 1.00 62.34 97 TYR A C 1
ATOM 789 O O . TYR A 1 97 ? -5.177 -10.104 9.801 1.00 62.34 97 TYR A O 1
ATOM 797 N N . GLU A 1 98 ? -4.364 -11.791 8.574 1.00 64.56 98 GLU A N 1
ATOM 798 C CA . GLU A 1 98 ? -5.619 -12.037 7.865 1.00 64.56 98 GLU A CA 1
ATOM 799 C C . GLU A 1 98 ? -6.516 -12.861 8.792 1.00 64.56 98 GLU A C 1
ATOM 801 O O . GLU A 1 98 ? -6.181 -13.990 9.157 1.00 64.56 98 GLU A O 1
ATOM 806 N N . TYR A 1 99 ? -7.627 -12.273 9.238 1.00 62.06 99 TYR A N 1
ATOM 807 C CA . TYR A 1 99 ? -8.634 -13.019 9.978 1.00 62.06 99 TYR A CA 1
ATOM 808 C C . TYR A 1 99 ? -9.353 -13.941 8.996 1.00 62.06 99 TYR A C 1
ATOM 810 O O . TYR A 1 99 ? -10.140 -13.493 8.171 1.00 62.06 99 TYR A O 1
ATOM 818 N N . THR A 1 100 ? -9.042 -15.230 9.067 1.00 63.66 100 THR A N 1
ATOM 819 C CA . THR A 1 100 ? -9.658 -16.284 8.247 1.00 63.66 100 THR A CA 1
ATOM 820 C C . THR A 1 100 ? -10.872 -16.922 8.924 1.00 63.66 100 THR A C 1
ATOM 822 O O . THR A 1 100 ? -11.396 -17.924 8.442 1.00 63.66 100 THR A O 1
ATOM 825 N N . GLY A 1 101 ? -11.292 -16.382 10.071 1.00 66.81 101 GLY A N 1
ATOM 826 C CA . GLY A 1 101 ? -12.455 -16.857 10.804 1.00 66.81 101 GLY A CA 1
ATOM 827 C C . GLY A 1 101 ? -13.759 -16.242 10.305 1.00 66.81 101 GLY A C 1
ATOM 828 O O . GLY A 1 101 ? -13.783 -15.312 9.503 1.00 66.81 101 GLY A O 1
ATOM 829 N N . ASP A 1 102 ? -14.854 -16.771 10.830 1.00 67.50 102 ASP A N 1
ATOM 830 C CA . ASP A 1 102 ? -16.195 -16.237 10.634 1.00 67.50 102 ASP A CA 1
ATOM 831 C C . ASP A 1 102 ? -16.315 -14.863 11.313 1.00 67.50 102 ASP A C 1
ATOM 833 O O . ASP A 1 102 ? -16.185 -14.754 12.536 1.00 67.50 102 ASP A O 1
ATOM 837 N N . VAL A 1 103 ? -16.511 -13.808 10.517 1.00 64.81 103 VAL A N 1
ATOM 838 C CA . VAL A 1 103 ? -16.598 -12.417 10.997 1.00 64.81 103 VAL A CA 1
ATOM 839 C C . VAL A 1 103 ? -17.716 -12.268 12.033 1.00 64.81 103 VAL A C 1
ATOM 841 O O . VAL A 1 103 ? -17.547 -11.523 13.003 1.00 64.81 103 VAL A O 1
ATOM 844 N N . ASP A 1 104 ? -18.786 -13.057 11.912 1.00 63.03 104 ASP A N 1
ATOM 845 C CA . ASP A 1 104 ? -19.923 -13.044 12.836 1.00 63.03 104 ASP A CA 1
ATOM 846 C C . ASP A 1 104 ? -19.546 -13.570 14.231 1.00 63.03 104 ASP A C 1
ATOM 848 O O . ASP A 1 104 ? -20.160 -13.208 15.233 1.00 63.03 104 ASP A O 1
ATOM 852 N N . LYS A 1 105 ? -18.476 -14.369 14.346 1.00 62.62 105 LYS A N 1
ATOM 853 C CA . LYS A 1 105 ? -17.931 -14.800 15.647 1.00 62.62 105 LYS A CA 1
ATOM 854 C C . LYS A 1 105 ? -17.042 -13.747 16.295 1.00 62.62 105 LYS A C 1
ATOM 856 O O . LYS A 1 105 ? -16.804 -13.811 17.501 1.00 62.62 105 LYS A O 1
ATOM 861 N N . LEU A 1 106 ? -16.513 -12.814 15.506 1.00 61.12 106 LEU A N 1
ATOM 862 C CA . LEU A 1 106 ? -15.654 -11.738 15.994 1.00 61.12 106 LEU A CA 1
ATOM 863 C C . LEU A 1 106 ? -16.486 -10.577 16.543 1.00 61.12 106 LEU A C 1
ATOM 865 O O . LEU A 1 106 ? -16.131 -9.963 17.549 1.00 61.12 106 LEU A O 1
ATOM 869 N N . VAL A 1 107 ? -17.620 -10.326 15.896 1.00 64.19 107 VAL A N 1
ATOM 870 C CA . VAL A 1 107 ? -18.650 -9.392 16.334 1.00 64.19 107 VAL A CA 1
ATOM 871 C C . VAL A 1 107 ? -19.708 -10.207 17.067 1.00 64.19 107 VAL A C 1
ATOM 873 O O . VAL A 1 107 ? -20.789 -10.423 16.536 1.00 64.19 107 VAL A O 1
ATOM 876 N N . GLY A 1 108 ? -19.367 -10.744 18.248 1.00 59.03 108 GLY A N 1
ATOM 877 C CA . GLY A 1 108 ? -20.292 -11.577 19.027 1.00 59.03 108 GLY A CA 1
ATOM 878 C C . GLY A 1 108 ? -21.707 -10.993 18.995 1.00 59.03 108 GLY A C 1
ATOM 879 O O . GLY A 1 108 ? -21.857 -9.781 19.147 1.00 59.03 108 GLY A O 1
ATOM 880 N N . SER A 1 109 ? -22.717 -11.819 18.703 1.00 59.62 109 SER A N 1
ATOM 881 C CA . SER A 1 109 ? -24.062 -11.321 18.406 1.00 59.62 109 SER A CA 1
ATOM 882 C C . SER A 1 109 ? -24.595 -10.513 19.587 1.00 59.62 109 SER A C 1
ATOM 884 O O . SER A 1 109 ? -24.940 -11.072 20.627 1.00 59.62 109 SER A O 1
ATOM 886 N N . ILE A 1 110 ? -24.646 -9.192 19.441 1.00 63.81 110 ILE A N 1
ATOM 887 C CA . ILE A 1 110 ? -25.324 -8.330 20.401 1.00 63.81 110 ILE A CA 1
ATOM 888 C C . ILE A 1 110 ? -26.804 -8.422 20.046 1.00 63.81 110 ILE A C 1
ATOM 890 O O . ILE A 1 110 ? -27.227 -7.826 19.054 1.00 63.81 110 ILE A O 1
ATOM 894 N N . ASP A 1 111 ? -27.586 -9.179 20.816 1.00 71.62 111 ASP A N 1
ATOM 895 C CA . ASP A 1 111 ? -29.038 -9.142 20.666 1.00 71.62 111 ASP A CA 1
ATOM 896 C C . ASP A 1 111 ? -29.531 -7.753 21.125 1.00 71.62 111 ASP A C 1
ATOM 898 O O . ASP A 1 111 ? -29.377 -7.388 22.296 1.00 71.62 111 ASP A O 1
ATOM 902 N N . PRO A 1 112 ? -30.120 -6.929 20.236 1.00 72.94 112 PRO A N 1
ATOM 903 C CA . PRO A 1 112 ? -30.628 -5.612 20.610 1.00 72.94 112 PRO A CA 1
ATOM 904 C C . PRO A 1 112 ? -31.714 -5.668 21.699 1.00 72.94 112 PRO A C 1
ATOM 906 O O . PRO A 1 112 ? -31.955 -4.651 22.360 1.00 72.94 112 PRO A O 1
ATOM 909 N N . ARG A 1 113 ? -32.357 -6.826 21.909 1.00 78.62 113 ARG A N 1
ATOM 910 C CA . ARG A 1 113 ? -33.352 -7.043 22.969 1.00 78.62 113 ARG A CA 1
ATOM 911 C C . ARG A 1 113 ? -32.733 -6.965 24.357 1.00 78.62 113 ARG A C 1
ATOM 913 O O . ARG A 1 113 ? -33.295 -6.281 25.208 1.00 78.62 113 ARG A O 1
ATOM 920 N N . GLU A 1 114 ? -31.539 -7.521 24.558 1.00 76.19 114 GLU A N 1
ATOM 921 C CA . GLU A 1 114 ? -30.835 -7.462 25.848 1.00 76.19 114 GLU A CA 1
ATOM 922 C C . GLU A 1 114 ? -30.589 -6.009 26.286 1.00 76.19 114 GLU A C 1
ATOM 924 O O . GLU A 1 114 ? -30.783 -5.635 27.446 1.00 76.19 114 GLU A O 1
ATOM 929 N N . ALA A 1 115 ? -30.222 -5.141 25.337 1.00 75.31 115 ALA A N 1
ATOM 930 C CA . ALA A 1 115 ? -30.023 -3.721 25.605 1.00 75.31 115 ALA A CA 1
ATOM 931 C C . ALA A 1 115 ? -31.337 -2.987 25.928 1.00 75.31 115 ALA A C 1
ATOM 933 O O . ALA A 1 115 ? -31.329 -2.036 26.715 1.00 75.31 115 ALA A O 1
ATOM 934 N N . ALA A 1 116 ? -32.456 -3.388 25.319 1.00 81.56 116 ALA A N 1
ATOM 935 C CA . ALA A 1 116 ? -33.772 -2.820 25.602 1.00 81.56 116 ALA A CA 1
ATOM 936 C C . ALA A 1 116 ? -34.277 -3.244 26.992 1.00 81.56 116 ALA A C 1
ATOM 938 O O . ALA A 1 116 ? -34.637 -2.384 27.797 1.00 81.56 116 ALA A O 1
ATOM 939 N N . GLU A 1 117 ? -34.189 -4.535 27.312 1.00 83.44 117 GLU A N 1
ATOM 940 C CA . GLU A 1 117 ? -34.567 -5.096 28.613 1.00 83.44 117 GLU A CA 1
ATOM 941 C C . GLU A 1 117 ? -33.753 -4.472 29.753 1.00 83.44 117 GLU A C 1
ATOM 943 O O . GLU A 1 117 ? -34.313 -4.025 30.759 1.00 83.44 117 GLU A O 1
ATOM 948 N N . ALA A 1 118 ? -32.435 -4.325 29.570 1.00 81.62 118 ALA A N 1
ATOM 949 C CA . ALA A 1 118 ? -31.577 -3.654 30.541 1.00 81.62 118 ALA A CA 1
ATOM 950 C C . ALA A 1 118 ? -31.998 -2.192 30.782 1.00 81.62 118 ALA A C 1
ATOM 952 O O . ALA A 1 118 ? -32.009 -1.734 31.928 1.00 81.62 118 ALA A O 1
ATOM 953 N N . ARG A 1 119 ? -32.375 -1.442 29.734 1.00 83.75 119 ARG A N 1
ATOM 954 C CA . ARG A 1 119 ? -32.848 -0.050 29.885 1.00 83.75 119 ARG A CA 1
ATOM 955 C C . ARG A 1 119 ? -34.143 0.025 30.682 1.00 83.75 119 ARG A C 1
ATOM 957 O O . ARG A 1 119 ? -34.257 0.890 31.555 1.00 83.75 119 ARG A O 1
ATOM 964 N N . ASP A 1 120 ? -35.105 -0.841 30.394 1.00 87.38 120 ASP A N 1
ATOM 965 C CA . ASP A 1 120 ? -36.404 -0.823 31.067 1.00 87.38 120 ASP A CA 1
ATOM 966 C C . ASP A 1 120 ? -36.272 -1.205 32.542 1.00 87.38 120 ASP A C 1
ATOM 968 O O . ASP A 1 120 ? -36.817 -0.527 33.421 1.00 87.38 120 ASP A O 1
ATOM 972 N N . LEU A 1 121 ? -35.437 -2.200 32.833 1.00 85.12 121 LEU A N 1
ATOM 973 C CA . LEU A 1 121 ? -35.152 -2.636 34.193 1.00 85.12 121 LEU A CA 1
ATOM 974 C C . LEU A 1 121 ? -34.403 -1.553 34.995 1.00 85.12 121 LEU A C 1
ATOM 976 O O . LEU A 1 121 ? -34.758 -1.263 36.141 1.00 85.12 121 LEU A O 1
ATOM 980 N N . LEU A 1 122 ? -33.439 -0.855 34.382 1.00 82.88 122 LEU A N 1
ATOM 981 C CA . LEU A 1 122 ? -32.761 0.293 34.999 1.00 82.88 122 LEU A CA 1
ATOM 982 C C . LEU A 1 122 ? -33.704 1.477 35.252 1.00 82.88 122 LEU A C 1
ATOM 984 O O . LEU A 1 122 ? -33.610 2.123 36.300 1.00 82.88 122 LEU A O 1
ATOM 988 N N . ARG A 1 123 ? -34.648 1.752 34.343 1.00 86.38 123 ARG A N 1
ATOM 989 C CA . ARG A 1 123 ? -35.684 2.779 34.543 1.00 86.38 123 ARG A CA 1
ATOM 990 C C . ARG A 1 123 ? -36.616 2.425 35.700 1.00 86.38 123 ARG A C 1
ATOM 992 O O . ARG A 1 123 ? -36.929 3.302 36.507 1.00 86.38 123 ARG A O 1
ATOM 999 N N . ALA A 1 124 ? -37.030 1.162 35.813 1.00 86.25 124 ALA A N 1
ATOM 1000 C CA . ALA A 1 124 ? -37.851 0.689 36.927 1.00 86.25 124 ALA A CA 1
ATOM 1001 C C . ALA A 1 124 ? -37.134 0.892 38.272 1.00 86.25 124 ALA A C 1
ATOM 1003 O O . ALA A 1 124 ? -37.687 1.491 39.198 1.00 86.25 124 ALA A O 1
ATOM 1004 N N . VAL A 1 125 ? -35.858 0.505 38.350 1.00 83.94 125 VAL A N 1
ATOM 1005 C CA . VAL A 1 125 ? -35.016 0.726 39.533 1.00 83.94 125 VAL A CA 1
ATOM 1006 C C . VAL A 1 125 ? -34.862 2.212 39.860 1.00 83.94 125 VAL A C 1
ATOM 1008 O O . VAL A 1 125 ? -34.996 2.589 41.025 1.00 83.94 125 VAL A O 1
ATOM 1011 N N . ALA A 1 126 ? -34.602 3.064 38.864 1.00 86.38 126 ALA A N 1
ATOM 1012 C CA . ALA A 1 126 ? -34.443 4.503 39.068 1.00 86.38 126 ALA A CA 1
ATOM 1013 C C . ALA A 1 126 ? -35.702 5.151 39.662 1.00 86.38 126 ALA A C 1
ATOM 1015 O O . ALA A 1 126 ? -35.588 5.994 40.553 1.00 86.38 126 ALA A O 1
ATOM 1016 N N . ARG A 1 127 ? -36.892 4.706 39.236 1.00 87.75 127 ARG A N 1
ATOM 1017 C CA . ARG A 1 127 ? -38.178 5.150 39.797 1.00 87.75 127 ARG A CA 1
ATOM 1018 C C . ARG A 1 127 ? -38.391 4.647 41.226 1.00 87.75 127 ARG A C 1
ATOM 1020 O O . ARG A 1 127 ? -38.789 5.418 42.092 1.00 87.75 127 ARG A O 1
ATOM 1027 N N . MET A 1 128 ? -38.111 3.370 41.494 1.00 86.38 128 MET A N 1
ATOM 1028 C CA . MET A 1 128 ? -38.363 2.763 42.808 1.00 86.38 128 MET A CA 1
ATOM 1029 C C . MET A 1 128 ? -37.357 3.203 43.879 1.00 86.38 128 MET A C 1
ATOM 1031 O O . MET A 1 128 ? -37.711 3.342 45.054 1.00 86.38 128 MET A O 1
ATOM 1035 N N . ARG A 1 129 ? -36.079 3.344 43.510 1.00 87.56 129 ARG A N 1
ATOM 1036 C CA . ARG A 1 129 ? -34.950 3.574 44.426 1.00 87.56 129 ARG A CA 1
ATOM 1037 C C . ARG A 1 129 ? -33.911 4.516 43.794 1.00 87.56 129 ARG A C 1
ATOM 1039 O O . ARG A 1 129 ? -32.792 4.092 43.491 1.00 87.56 129 ARG A O 1
ATOM 1046 N N . PRO A 1 130 ? -34.207 5.823 43.683 1.00 85.25 130 PRO A N 1
ATOM 1047 C CA . PRO A 1 130 ? -33.326 6.793 43.022 1.00 85.25 130 PRO A CA 1
ATOM 1048 C C . PRO A 1 130 ? -31.934 6.889 43.666 1.00 85.25 130 PRO A C 1
ATOM 1050 O O . PRO A 1 130 ? -30.924 7.007 42.977 1.00 85.25 130 PRO A O 1
ATOM 1053 N N . LYS A 1 131 ? -31.838 6.750 44.997 1.00 84.31 131 LYS A N 1
ATOM 1054 C CA . LYS A 1 131 ? -30.548 6.768 45.714 1.00 84.31 131 LYS A CA 1
ATOM 1055 C C . LYS A 1 131 ? -29.657 5.564 45.389 1.00 84.31 131 LYS A C 1
ATOM 1057 O O . LYS A 1 131 ? -28.436 5.713 45.424 1.00 84.31 131 LYS A O 1
ATOM 1062 N N . ALA A 1 132 ? -30.260 4.414 45.084 1.00 82.50 132 ALA A N 1
ATOM 1063 C CA . ALA A 1 132 ? -29.567 3.188 44.699 1.00 82.50 132 ALA A CA 1
ATOM 1064 C C . ALA A 1 132 ? -29.182 3.205 43.212 1.00 82.50 132 ALA A C 1
ATOM 1066 O O . ALA A 1 132 ? -28.071 2.813 42.865 1.00 82.50 132 ALA A O 1
ATOM 1067 N N . ALA A 1 133 ? -30.041 3.761 42.353 1.00 84.06 133 ALA A N 1
ATOM 1068 C CA . ALA A 1 133 ? -29.714 4.022 40.952 1.00 84.06 133 ALA A CA 1
ATOM 1069 C C . ALA A 1 133 ? -28.538 5.005 40.799 1.00 84.06 133 ALA A C 1
ATOM 1071 O O . ALA A 1 133 ? -27.646 4.770 39.989 1.00 84.06 133 ALA A O 1
ATOM 1072 N N . ASN A 1 134 ? -28.468 6.048 41.636 1.00 85.00 134 ASN A N 1
ATOM 1073 C CA . ASN A 1 134 ? -27.331 6.975 41.647 1.00 85.00 134 ASN A CA 1
ATOM 1074 C C . ASN A 1 134 ? -25.994 6.275 41.949 1.00 85.00 134 ASN A C 1
ATOM 1076 O O . ASN A 1 134 ? -24.966 6.623 41.378 1.00 85.00 134 ASN A O 1
ATOM 1080 N N . ALA A 1 135 ? -26.000 5.263 42.824 1.00 82.81 135 ALA A N 1
ATOM 1081 C CA . ALA A 1 135 ? -24.794 4.493 43.124 1.00 82.81 135 ALA A CA 1
ATOM 1082 C C . ALA A 1 135 ? -24.299 3.694 41.904 1.00 82.81 135 ALA A C 1
ATOM 1084 O O . ALA A 1 135 ? -23.094 3.599 41.682 1.00 82.81 135 ALA A O 1
ATOM 1085 N N . LEU A 1 136 ? -25.217 3.169 41.084 1.00 79.19 136 LEU A N 1
ATOM 1086 C CA . LEU A 1 136 ? -24.872 2.503 39.827 1.00 79.19 136 LEU A CA 1
ATOM 1087 C C . LEU A 1 136 ? -24.288 3.472 38.801 1.00 79.19 136 LEU A C 1
ATOM 1089 O O . LEU A 1 136 ? -23.288 3.149 38.169 1.00 79.19 136 LEU A O 1
ATOM 1093 N N . LEU A 1 137 ? -24.904 4.646 38.643 1.00 84.38 137 LEU A N 1
ATOM 1094 C CA . LEU A 1 137 ? -24.444 5.665 37.699 1.00 84.38 137 LEU A CA 1
ATOM 1095 C C . LEU A 1 137 ? -23.006 6.091 38.002 1.00 84.38 137 LEU A C 1
ATOM 1097 O O . LEU A 1 137 ? -22.172 6.111 37.104 1.00 84.38 137 LEU A O 1
ATOM 1101 N N . LEU A 1 138 ? -22.685 6.338 39.273 1.00 84.69 138 LEU A N 1
ATOM 1102 C CA . LEU A 1 138 ? -21.323 6.687 39.682 1.00 84.69 138 LEU A CA 1
ATOM 1103 C C . LEU A 1 138 ? -20.327 5.548 39.417 1.00 84.69 138 LEU A C 1
ATOM 1105 O O . LEU A 1 138 ? -19.218 5.797 38.949 1.00 84.69 138 LEU A O 1
ATOM 1109 N N . ALA A 1 139 ? -20.727 4.293 39.638 1.00 80.38 139 ALA A N 1
ATOM 1110 C CA . ALA A 1 139 ? -19.889 3.143 39.307 1.00 80.38 139 ALA A CA 1
ATOM 1111 C C . ALA A 1 139 ? -19.651 2.999 37.790 1.00 80.38 139 ALA A C 1
ATOM 1113 O O . ALA A 1 139 ? -18.544 2.649 37.381 1.00 80.38 139 ALA A O 1
ATOM 1114 N N . LEU A 1 140 ? -20.657 3.292 36.954 1.00 78.31 140 LEU A N 1
ATOM 1115 C CA . LEU A 1 140 ? -20.525 3.314 35.489 1.00 78.31 140 LEU A CA 1
ATOM 1116 C C . LEU A 1 140 ? -19.589 4.427 35.007 1.00 78.31 140 LEU A C 1
ATOM 1118 O O . LEU A 1 140 ? -18.856 4.229 34.044 1.00 78.31 140 LEU A O 1
ATOM 1122 N N . LEU A 1 141 ? -19.563 5.562 35.708 1.00 84.56 141 LEU A N 1
ATOM 1123 C CA . LEU A 1 141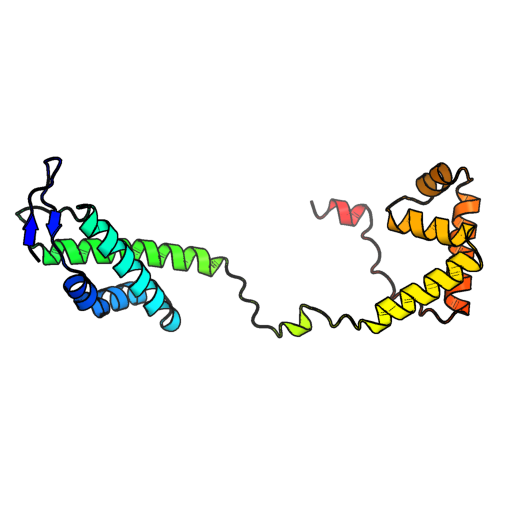 ? -18.616 6.655 35.467 1.00 84.56 141 LEU A CA 1
ATOM 1124 C C . LEU A 1 141 ? -17.193 6.348 35.974 1.00 84.56 141 LEU A C 1
ATOM 1126 O O . LEU A 1 141 ? -16.307 7.191 35.867 1.00 84.56 141 LEU A O 1
ATOM 1130 N N . GLY A 1 142 ? -16.956 5.152 36.522 1.00 79.62 142 GLY A N 1
ATOM 1131 C CA . GLY A 1 142 ? -15.634 4.696 36.952 1.00 79.62 142 GLY A CA 1
ATOM 1132 C C . GLY A 1 142 ? -15.239 5.105 38.371 1.00 79.62 142 GLY A C 1
ATOM 1133 O O . GLY A 1 142 ? -14.109 4.833 38.774 1.00 79.62 142 GLY A O 1
ATOM 1134 N N . PHE A 1 143 ? -16.147 5.700 39.150 1.00 82.31 143 PHE A N 1
ATOM 1135 C CA . PHE A 1 143 ? -15.860 6.080 40.531 1.00 82.31 143 PHE A CA 1
ATOM 1136 C C . PHE A 1 143 ? -15.699 4.832 41.406 1.00 82.31 143 PHE A C 1
ATOM 1138 O O . PHE A 1 143 ? -16.498 3.889 41.360 1.00 82.31 143 PHE A O 1
ATOM 1145 N N . THR A 1 144 ? -14.688 4.838 42.270 1.00 83.00 144 THR A N 1
ATOM 1146 C CA . THR A 1 144 ? -14.590 3.868 43.363 1.00 83.00 144 THR A CA 1
ATOM 1147 C C . THR A 1 144 ? -15.686 4.115 44.403 1.00 83.00 144 THR A C 1
ATOM 1149 O O . THR A 1 144 ? -16.266 5.194 44.480 1.00 83.00 144 THR A O 1
ATOM 1152 N N . VAL A 1 145 ? -15.961 3.131 45.267 1.00 78.88 145 VAL A N 1
ATOM 1153 C CA . VAL A 1 145 ? -16.982 3.260 46.330 1.00 78.88 145 VAL A CA 1
ATOM 1154 C C . VAL A 1 145 ? -16.735 4.481 47.226 1.00 78.88 145 VAL A C 1
ATOM 1156 O O . VAL A 1 145 ? -17.687 5.136 47.641 1.00 78.88 145 VAL A O 1
ATOM 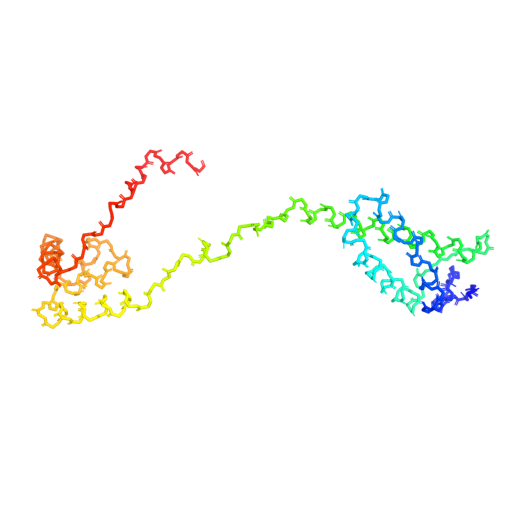1159 N N . VAL A 1 146 ? -15.470 4.794 47.524 1.00 81.50 146 VAL A N 1
ATOM 1160 C CA . VAL A 1 146 ? -15.100 5.929 48.383 1.00 81.50 146 VAL A CA 1
ATOM 1161 C C . VAL A 1 146 ? -15.323 7.256 47.658 1.00 81.50 146 VAL A C 1
ATOM 1163 O O . VAL A 1 146 ? -15.924 8.165 48.229 1.00 81.50 146 VAL A O 1
ATOM 1166 N N . GLU A 1 147 ? -14.905 7.354 46.396 1.00 84.19 147 GLU A N 1
ATOM 1167 C CA . GLU A 1 147 ? -15.114 8.550 45.570 1.00 84.19 147 GLU A CA 1
ATOM 1168 C C . GLU A 1 147 ? -16.602 8.788 45.318 1.00 84.19 147 GLU A C 1
ATOM 1170 O O . GLU A 1 147 ? -17.089 9.893 45.516 1.00 84.19 147 GLU A O 1
ATOM 1175 N N . ALA A 1 148 ? -17.355 7.739 44.987 1.00 84.38 148 ALA A N 1
ATOM 1176 C CA . ALA A 1 148 ? -18.789 7.818 44.749 1.00 84.38 148 ALA A CA 1
ATOM 1177 C C . ALA A 1 148 ? -19.576 8.190 46.019 1.00 84.38 148 ALA A C 1
ATOM 1179 O O . ALA A 1 148 ? -20.605 8.869 45.952 1.00 84.38 148 ALA A O 1
ATOM 1180 N N . ALA A 1 149 ? -19.113 7.751 47.193 1.00 85.19 149 ALA A N 1
ATOM 1181 C CA . ALA A 1 149 ? -19.682 8.163 48.470 1.00 85.19 149 ALA A CA 1
ATOM 1182 C C . ALA A 1 149 ? -19.423 9.650 48.740 1.00 85.19 149 ALA A C 1
ATOM 1184 O O . ALA A 1 149 ? -20.371 10.367 49.058 1.00 85.19 149 ALA A O 1
ATOM 1185 N N . LYS A 1 150 ? -18.185 10.117 48.530 1.00 87.56 150 LYS A N 1
ATOM 1186 C CA . LYS A 1 150 ? -17.805 11.530 48.656 1.00 87.56 150 LYS A CA 1
ATOM 1187 C C . LYS A 1 150 ? -18.603 12.419 47.696 1.00 87.56 150 LYS A C 1
ATOM 1189 O O . LYS A 1 150 ? -19.188 13.398 48.144 1.00 87.56 150 LYS A O 1
ATOM 1194 N N . GLU A 1 151 ? -18.704 12.018 46.432 1.00 87.00 151 GLU A N 1
ATOM 1195 C CA . GLU A 1 151 ? -19.476 12.703 45.386 1.00 87.00 151 GLU A CA 1
ATOM 1196 C C . GLU A 1 151 ? -20.967 12.793 45.739 1.00 87.00 151 GLU A C 1
ATOM 1198 O O . GLU A 1 151 ? -21.628 13.800 45.525 1.00 87.00 151 GLU A O 1
ATOM 1203 N N . SER A 1 152 ? -21.506 11.744 46.364 1.00 82.94 152 SER A N 1
ATOM 1204 C CA . SER A 1 152 ? -22.898 11.724 46.823 1.00 82.94 152 SER A CA 1
ATOM 1205 C C . SER A 1 152 ? -23.129 12.427 48.170 1.00 82.94 152 SER A C 1
ATOM 1207 O O . SER A 1 152 ? -24.257 12.370 48.669 1.00 82.94 152 SER A O 1
ATOM 1209 N N . GLY A 1 153 ? -22.096 12.991 48.810 1.00 85.19 153 GLY A N 1
ATOM 1210 C CA . GLY A 1 153 ? -22.172 13.560 50.163 1.00 85.19 153 GLY A CA 1
ATOM 1211 C C . GLY A 1 153 ? -22.514 12.534 51.256 1.00 85.19 153 GLY A C 1
ATOM 1212 O O . GLY A 1 153 ? -23.259 12.836 52.187 1.00 85.19 153 GLY A O 1
ATOM 1213 N N . ARG A 1 154 ? -22.054 11.282 51.122 1.00 82.50 154 ARG A N 1
ATOM 1214 C CA . ARG A 1 154 ? -22.431 10.137 51.976 1.00 82.50 154 ARG A CA 1
ATOM 1215 C C . ARG A 1 154 ? -21.215 9.409 52.545 1.00 82.50 154 ARG A C 1
ATOM 1217 O O . ARG A 1 154 ? -20.127 9.434 51.984 1.00 82.50 154 ARG A O 1
ATOM 1224 N N . ASN A 1 155 ? -21.435 8.666 53.631 1.00 87.62 155 ASN A N 1
ATOM 1225 C CA . ASN A 1 155 ? -20.456 7.711 54.152 1.00 87.62 155 ASN A CA 1
ATOM 1226 C C . ASN A 1 155 ? -20.295 6.506 53.186 1.00 87.62 155 ASN A C 1
ATOM 1228 O O . ASN A 1 155 ? -21.305 6.017 52.659 1.00 87.62 155 ASN A O 1
ATOM 1232 N N . PRO A 1 156 ? -19.069 5.985 52.976 1.00 84.00 156 PRO A N 1
ATOM 1233 C CA . PRO A 1 156 ? -18.818 4.764 52.205 1.00 84.00 156 PRO A CA 1
ATOM 1234 C C . PRO A 1 156 ? -19.689 3.554 52.577 1.00 84.00 156 PRO A C 1
ATOM 1236 O O . PRO A 1 156 ? -20.119 2.818 51.689 1.00 84.00 156 PRO A O 1
ATOM 1239 N N . SER A 1 157 ? -20.011 3.357 53.860 1.00 85.50 157 SER A N 1
ATOM 1240 C CA . SER A 1 157 ? -20.876 2.256 54.314 1.00 85.50 157 SER A CA 1
ATOM 1241 C C . SER A 1 157 ? -22.312 2.395 53.792 1.00 85.50 157 SER A C 1
ATOM 1243 O O . SER A 1 157 ? -22.909 1.427 53.316 1.00 85.50 157 SER A O 1
ATOM 1245 N N . THR A 1 158 ? -22.846 3.617 53.783 1.00 83.94 158 THR A N 1
ATOM 1246 C CA . THR A 1 158 ? -24.161 3.945 53.219 1.00 83.94 158 THR A CA 1
ATOM 1247 C C . THR A 1 158 ? -24.185 3.732 51.708 1.00 83.94 158 THR A C 1
ATOM 1249 O O . THR A 1 158 ? -25.157 3.206 51.167 1.00 83.94 158 THR A O 1
ATOM 1252 N N . HIS A 1 159 ? -23.105 4.096 51.011 1.00 81.88 159 HIS A N 1
ATOM 1253 C CA . HIS A 1 159 ? -22.979 3.832 49.579 1.00 81.88 159 HIS A CA 1
ATOM 1254 C C . HIS A 1 159 ? -22.955 2.323 49.292 1.00 81.88 159 HIS A C 1
ATOM 1256 O O . HIS A 1 159 ? -23.695 1.846 48.431 1.00 81.88 159 HIS A O 1
ATOM 1262 N N . HIS A 1 160 ? -22.185 1.552 50.066 1.00 80.38 160 HIS A N 1
ATOM 1263 C CA . HIS A 1 160 ? -22.156 0.093 49.961 1.00 80.38 160 HIS A CA 1
ATOM 1264 C C . HIS A 1 160 ? -23.543 -0.530 50.171 1.00 80.38 160 HIS A C 1
ATOM 1266 O O . HIS A 1 160 ? -23.958 -1.391 49.395 1.00 80.38 160 HIS A O 1
ATOM 1272 N N . ARG A 1 161 ? -24.297 -0.061 51.173 1.00 86.69 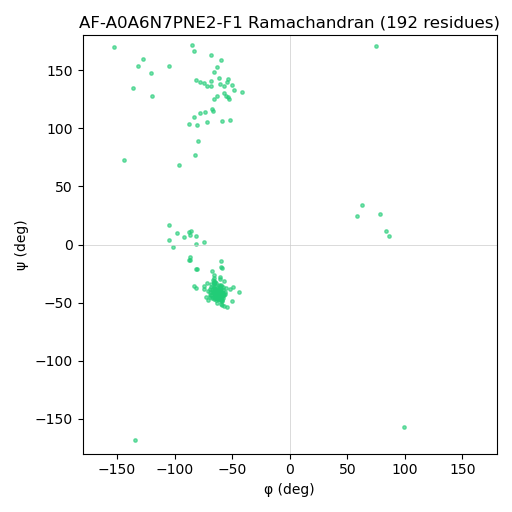161 ARG A N 1
ATOM 1273 C CA . ARG A 1 161 ? -25.673 -0.511 51.420 1.00 86.69 161 ARG A CA 1
ATOM 1274 C C . ARG A 1 161 ? -26.580 -0.271 50.212 1.00 86.69 161 ARG A C 1
ATOM 1276 O O . ARG A 1 161 ? -27.276 -1.194 49.800 1.00 86.69 161 ARG A O 1
ATOM 1283 N N . HIS A 1 162 ? -26.533 0.914 49.605 1.00 84.19 162 HIS A N 1
ATOM 1284 C CA . HIS A 1 162 ? -27.317 1.208 48.401 1.00 84.19 162 HIS A CA 1
ATOM 1285 C C . HIS A 1 162 ? -26.950 0.300 47.217 1.00 84.19 162 HIS A C 1
ATOM 1287 O O . HIS A 1 162 ? -27.835 -0.113 46.471 1.00 84.19 162 HIS A O 1
ATOM 1293 N N . VAL A 1 163 ? -25.673 -0.068 47.063 1.00 83.06 163 VAL A N 1
ATOM 1294 C CA . VAL A 1 163 ? -25.240 -1.042 46.043 1.00 83.06 163 VAL A CA 1
ATOM 1295 C C . VAL A 1 163 ? -25.819 -2.436 46.318 1.00 83.06 163 VAL A C 1
ATOM 1297 O O . VAL A 1 163 ? -26.240 -3.124 45.388 1.00 83.06 163 VAL A O 1
ATOM 1300 N N . GLN A 1 164 ? -25.877 -2.872 47.579 1.00 85.81 164 GLN A N 1
ATOM 1301 C CA . GLN A 1 164 ? -26.486 -4.162 47.931 1.00 85.81 164 GLN A CA 1
ATOM 1302 C C . GLN A 1 164 ? -28.007 -4.156 47.740 1.00 85.81 164 GLN A C 1
ATOM 1304 O O . GLN A 1 164 ? -28.565 -5.122 47.216 1.00 85.81 164 GLN A O 1
ATOM 1309 N N . GLU A 1 165 ? -28.675 -3.063 48.115 1.00 85.75 165 GLU A N 1
ATOM 1310 C CA . GLU A 1 165 ? -30.108 -2.861 47.881 1.00 85.75 165 GLU A CA 1
ATOM 1311 C C . GLU A 1 165 ? -30.434 -2.879 46.384 1.00 85.75 165 GLU A C 1
ATOM 1313 O O . GLU A 1 165 ? -31.365 -3.570 45.975 1.00 85.75 165 GLU A O 1
ATOM 1318 N N . LEU A 1 166 ? -29.620 -2.211 45.561 1.00 85.00 166 LEU A N 1
ATOM 1319 C CA . LEU A 1 166 ? -29.712 -2.263 44.105 1.00 85.00 166 LEU A CA 1
ATOM 1320 C C . LEU A 1 166 ? -29.608 -3.700 43.586 1.00 85.00 166 LEU A C 1
ATOM 1322 O O . LEU A 1 166 ? -30.485 -4.158 42.863 1.00 85.00 166 LEU A O 1
ATOM 1326 N N . ARG A 1 167 ? -28.558 -4.435 43.974 1.00 82.69 167 ARG A N 1
ATOM 1327 C CA . ARG A 1 167 ? -28.355 -5.831 43.549 1.00 82.69 167 ARG A CA 1
ATOM 1328 C C . ARG A 1 167 ? -29.526 -6.726 43.935 1.00 82.69 167 ARG A C 1
ATOM 1330 O O . ARG A 1 167 ? -29.902 -7.606 43.169 1.00 82.69 167 ARG A O 1
ATOM 1337 N N . ARG A 1 168 ? -30.092 -6.523 45.126 1.00 85.25 168 ARG A N 1
ATOM 1338 C CA . ARG A 1 168 ? -31.278 -7.256 45.575 1.00 85.25 168 ARG A CA 1
ATOM 1339 C C . ARG A 1 168 ? -32.490 -6.920 44.711 1.00 85.25 168 ARG A C 1
ATOM 1341 O O . ARG A 1 168 ? -33.178 -7.841 44.296 1.00 85.25 168 ARG A O 1
ATOM 1348 N N . LEU A 1 169 ? -32.716 -5.638 44.430 1.00 85.31 169 LEU A N 1
ATOM 1349 C CA . LEU A 1 169 ? -33.854 -5.183 43.638 1.00 85.31 169 LEU A CA 1
ATOM 1350 C C . LEU A 1 169 ? -33.783 -5.690 42.194 1.00 85.31 169 LEU A C 1
ATOM 1352 O O . LEU A 1 169 ? -34.777 -6.193 41.688 1.00 85.31 169 LEU A O 1
ATOM 1356 N N . LEU A 1 170 ? -32.604 -5.634 41.569 1.00 83.81 170 LEU A N 1
ATOM 1357 C CA . LEU A 1 170 ? -32.371 -6.180 40.229 1.00 83.81 170 LEU A CA 1
ATOM 1358 C C . LEU A 1 170 ? -32.724 -7.676 40.168 1.00 83.81 170 LEU A C 1
ATOM 1360 O O . LEU A 1 170 ? -33.432 -8.091 39.258 1.00 83.81 170 LEU A O 1
ATOM 1364 N N . ARG A 1 171 ? -32.326 -8.468 41.177 1.00 84.06 171 ARG A N 1
ATOM 1365 C CA . ARG A 1 171 ? -32.702 -9.892 41.268 1.00 84.06 171 ARG A CA 1
ATOM 1366 C C . ARG A 1 171 ? -34.209 -10.103 41.401 1.00 84.06 171 ARG A C 1
ATOM 1368 O O . ARG A 1 171 ? -34.748 -11.011 40.787 1.00 84.06 171 ARG A O 1
ATOM 1375 N N . THR A 1 172 ? -34.894 -9.283 42.200 1.00 86.12 172 THR A N 1
ATOM 1376 C CA . THR A 1 172 ? -36.359 -9.358 42.339 1.00 86.12 172 THR A CA 1
ATOM 1377 C C . THR A 1 172 ? -37.077 -9.014 41.033 1.00 86.12 172 THR A C 1
ATOM 1379 O O . THR A 1 172 ? -38.128 -9.578 40.759 1.00 86.12 172 THR A O 1
ATOM 1382 N N . LEU A 1 173 ? -36.500 -8.127 40.222 1.00 84.38 173 LEU A N 1
ATOM 1383 C CA . LEU A 1 173 ? -37.019 -7.751 38.905 1.00 84.38 173 LEU A CA 1
ATOM 1384 C C . LEU A 1 173 ? -36.646 -8.748 37.792 1.00 84.38 173 LEU A C 1
ATOM 1386 O O . LEU A 1 173 ? -36.913 -8.469 36.630 1.00 84.38 173 LEU A O 1
ATOM 1390 N N . GLY A 1 174 ? -36.043 -9.893 38.130 1.00 82.62 174 GLY A N 1
ATOM 1391 C CA . GLY A 1 174 ? -35.712 -10.945 37.168 1.00 82.62 174 GLY A CA 1
ATOM 1392 C C . GLY A 1 174 ? -34.393 -10.742 36.422 1.00 82.62 174 GLY A C 1
ATOM 1393 O O . GLY A 1 174 ? -34.135 -11.466 35.469 1.00 82.62 174 GLY A O 1
ATOM 1394 N N . ALA A 1 175 ? -33.539 -9.800 36.842 1.00 81.12 175 ALA A N 1
ATOM 1395 C CA . ALA A 1 175 ? -32.217 -9.660 36.238 1.00 81.12 175 ALA A CA 1
ATOM 1396 C C . ALA A 1 175 ? -31.365 -10.901 36.532 1.00 81.12 175 ALA A C 1
ATOM 1398 O O . ALA A 1 175 ? -31.155 -11.258 37.701 1.00 81.12 175 ALA A O 1
ATOM 1399 N N . GLU A 1 176 ? -30.835 -11.519 35.479 1.00 76.88 176 GLU A N 1
ATOM 1400 C CA . GLU A 1 176 ? -29.911 -12.634 35.625 1.00 76.88 176 GLU A CA 1
ATOM 1401 C C . GLU A 1 176 ? -28.636 -12.204 36.371 1.00 76.88 176 GLU A C 1
ATOM 1403 O O . GLU A 1 176 ? -28.152 -11.071 36.231 1.00 76.88 176 GLU A O 1
ATOM 1408 N N . PRO A 1 177 ? -28.068 -13.084 37.214 1.00 69.44 177 PRO A N 1
ATOM 1409 C CA . PRO A 1 177 ? -26.802 -12.801 37.860 1.00 69.44 177 PRO A CA 1
ATOM 1410 C C . PRO A 1 177 ? -25.714 -12.658 36.795 1.00 69.44 177 PRO A C 1
ATOM 1412 O O . PRO A 1 177 ? -25.513 -13.554 35.981 1.00 69.44 177 PRO A O 1
ATOM 1415 N N . ALA A 1 178 ? -24.976 -11.544 36.844 1.00 65.75 178 ALA A N 1
ATOM 1416 C CA . ALA A 1 178 ? -23.842 -11.336 35.954 1.00 65.75 178 ALA A CA 1
ATOM 1417 C C . ALA A 1 178 ? -22.913 -12.567 35.981 1.00 65.75 178 ALA A C 1
ATOM 1419 O O . ALA A 1 178 ? -22.630 -13.079 37.078 1.00 65.75 178 ALA A O 1
ATOM 1420 N N . PRO A 1 179 ? -22.413 -13.027 34.819 1.00 68.44 179 PRO A N 1
ATOM 1421 C CA . PRO A 1 179 ? -21.465 -14.129 34.773 1.00 68.44 179 PRO A CA 1
ATOM 1422 C C . PRO A 1 179 ? -20.293 -13.810 35.699 1.00 68.44 179 PRO A C 1
ATOM 1424 O O . PRO A 1 179 ? -19.885 -12.648 35.822 1.00 68.44 179 PRO A O 1
ATOM 1427 N N . LYS A 1 180 ? -19.772 -14.831 36.394 1.00 64.62 180 LYS A N 1
ATOM 1428 C CA . LYS A 1 180 ? -18.629 -14.665 37.301 1.00 64.62 180 LYS A CA 1
ATOM 1429 C C . LYS A 1 180 ? -17.517 -13.953 36.535 1.00 64.62 180 LYS A C 1
ATOM 1431 O O . LYS A 1 180 ? -16.892 -14.546 35.660 1.00 64.62 180 LYS A O 1
ATOM 1436 N N . GLN A 1 181 ? -17.287 -12.680 36.861 1.00 57.47 181 GLN A N 1
ATOM 1437 C CA . GLN A 1 181 ? -16.171 -11.939 36.293 1.00 57.47 181 GLN A CA 1
ATOM 1438 C C . GLN A 1 181 ? -14.906 -12.724 36.621 1.00 57.47 181 GLN A C 1
ATOM 1440 O O . GLN A 1 181 ? -14.711 -13.117 37.778 1.00 57.47 181 GLN A O 1
ATOM 1445 N N . ALA A 1 182 ? -14.068 -12.965 35.610 1.00 51.56 182 ALA A N 1
ATOM 1446 C CA . ALA A 1 182 ? -12.752 -13.533 35.841 1.00 51.56 182 ALA A CA 1
ATOM 1447 C C . ALA A 1 182 ? -12.083 -12.728 36.969 1.00 51.56 182 ALA A C 1
ATOM 1449 O O . ALA A 1 182 ? -12.181 -11.492 36.972 1.00 51.56 182 ALA A O 1
ATOM 1450 N N . PRO A 1 183 ? -11.479 -13.396 37.968 1.00 57.69 183 PRO A N 1
ATOM 1451 C CA . PRO A 1 183 ? -10.905 -12.704 39.108 1.00 57.69 183 PRO A CA 1
ATOM 1452 C C . PRO A 1 183 ? -9.953 -11.630 38.592 1.00 57.69 183 PRO A C 1
ATOM 1454 O O . PRO A 1 183 ? -9.066 -11.911 37.783 1.00 57.69 183 PRO A O 1
ATOM 1457 N N . ARG A 1 184 ? -10.170 -10.381 39.027 1.00 52.25 184 ARG A N 1
ATOM 1458 C CA . ARG A 1 184 ? -9.275 -9.280 38.666 1.00 52.25 184 ARG A CA 1
ATOM 1459 C C . ARG A 1 184 ? -7.854 -9.712 39.039 1.00 52.25 184 ARG A C 1
ATOM 1461 O O . ARG A 1 184 ? -7.659 -10.112 40.190 1.00 52.25 184 ARG A O 1
ATOM 1468 N N . PRO A 1 185 ? -6.881 -9.650 38.114 1.00 58.19 185 PRO A N 1
ATOM 1469 C CA . PRO A 1 185 ? -5.535 -10.110 38.400 1.00 58.19 185 PRO A CA 1
ATOM 1470 C C . PRO A 1 185 ? -5.010 -9.388 39.635 1.00 58.19 185 PRO A C 1
ATOM 1472 O O . PRO A 1 185 ? -5.068 -8.157 39.736 1.00 58.19 185 PRO A O 1
ATOM 1475 N N . GLY A 1 186 ? -4.530 -10.172 40.598 1.00 62.66 186 GLY A N 1
ATOM 1476 C CA . GLY A 1 186 ? -4.009 -9.637 41.845 1.00 62.66 186 GLY A CA 1
ATOM 1477 C C . GLY A 1 186 ? -2.831 -8.701 41.577 1.00 62.66 186 GLY A C 1
ATOM 1478 O O . GLY A 1 186 ? -2.164 -8.796 40.546 1.00 62.66 186 GLY A O 1
ATOM 1479 N N . TRP A 1 187 ? -2.523 -7.815 42.525 1.00 47.72 187 TRP A N 1
ATOM 1480 C CA . TRP A 1 187 ? -1.373 -6.899 42.451 1.00 47.72 187 TRP A CA 1
ATOM 1481 C C . TRP A 1 187 ? -0.081 -7.580 41.950 1.00 47.72 187 TRP A C 1
ATOM 1483 O O . TRP A 1 187 ? 0.622 -7.047 41.093 1.00 47.72 187 TRP A O 1
ATOM 1493 N N . LYS A 1 188 ? 0.180 -8.813 42.411 1.00 60.09 188 LYS A N 1
ATOM 1494 C CA . LYS A 1 188 ? 1.329 -9.632 41.991 1.00 60.09 188 LYS A CA 1
ATOM 1495 C C . LYS A 1 188 ? 1.287 -10.045 40.510 1.00 60.09 188 LYS A C 1
ATOM 1497 O O . LYS A 1 188 ? 2.335 -10.087 39.877 1.00 60.09 188 LYS A O 1
ATOM 1502 N N . GLN A 1 189 ? 0.107 -10.321 39.952 1.00 59.22 189 GLN A N 1
ATOM 1503 C CA . GLN A 1 189 ? -0.072 -10.640 38.529 1.00 59.22 189 GLN A CA 1
ATOM 1504 C C . GLN A 1 189 ? 0.053 -9.386 37.652 1.00 59.22 189 GLN A C 1
ATOM 1506 O O . GLN A 1 189 ? 0.655 -9.452 36.587 1.00 59.22 189 GLN A O 1
ATOM 1511 N N . ARG A 1 190 ? -0.415 -8.222 38.128 1.00 56.72 190 ARG A N 1
ATOM 1512 C CA . ARG A 1 190 ? -0.278 -6.937 37.411 1.00 56.72 190 ARG A CA 1
ATOM 1513 C C . ARG A 1 190 ? 1.180 -6.476 37.286 1.00 56.72 190 ARG A C 1
ATOM 1515 O O . ARG A 1 190 ? 1.516 -5.808 36.318 1.00 56.72 190 ARG A O 1
ATOM 1522 N N . LYS A 1 191 ? 2.044 -6.844 38.241 1.00 54.19 191 LYS A N 1
ATOM 1523 C CA . LYS A 1 191 ? 3.476 -6.492 38.236 1.00 54.19 191 LYS A CA 1
ATOM 1524 C C . LYS A 1 191 ? 4.336 -7.410 37.351 1.00 54.19 191 LYS A C 1
ATOM 1526 O O . LYS A 1 191 ? 5.424 -7.011 36.974 1.00 54.19 191 LYS A O 1
ATOM 1531 N N . ARG A 1 192 ? 3.866 -8.623 37.031 1.00 55.25 192 ARG A N 1
ATOM 1532 C CA . ARG A 1 192 ? 4.593 -9.599 36.190 1.00 55.25 192 ARG A CA 1
ATOM 1533 C C . ARG A 1 192 ? 4.360 -9.431 34.683 1.00 55.25 192 ARG A C 1
ATOM 1535 O O . ARG A 1 192 ? 5.037 -10.090 33.910 1.00 55.25 192 ARG A O 1
ATOM 1542 N N . GLY A 1 193 ? 3.392 -8.604 34.285 1.00 52.50 193 GLY A N 1
ATOM 1543 C CA . GLY A 1 193 ? 3.047 -8.336 32.883 1.00 52.50 193 GLY A CA 1
ATOM 1544 C C . GLY A 1 193 ? 3.517 -6.975 32.355 1.00 52.50 193 GLY A C 1
ATOM 1545 O O . GLY A 1 193 ? 2.967 -6.516 31.360 1.00 52.50 193 GLY A O 1
ATOM 1546 N N . ARG A 1 194 ? 4.454 -6.309 33.045 1.00 42.88 194 ARG A N 1
ATOM 1547 C CA . ARG A 1 194 ? 5.179 -5.126 32.555 1.00 42.88 194 ARG A CA 1
ATOM 1548 C C . ARG A 1 194 ? 6.635 -5.483 32.330 1.00 42.88 194 ARG A C 1
ATOM 1550 O O . ARG A 1 194 ? 7.153 -6.249 33.173 1.00 42.88 194 ARG A O 1
#